Protein AF-A0A2N9QQE7-F1 (afdb_monomer)

Structure (mmCIF, N/CA/C/O backbone):
data_AF-A0A2N9QQE7-F1
#
_entry.id   AF-A0A2N9QQE7-F1
#
loop_
_atom_site.group_PDB
_atom_site.id
_atom_site.type_symbol
_atom_site.label_atom_id
_atom_site.label_alt_id
_atom_site.label_comp_id
_atom_site.label_asym_id
_atom_site.label_entity_id
_atom_site.label_seq_id
_atom_site.pdbx_PDB_ins_code
_atom_site.Cartn_x
_atom_site.Cartn_y
_atom_site.Cartn_z
_atom_site.occupancy
_atom_site.B_iso_or_equiv
_atom_site.auth_seq_id
_atom_site.auth_comp_id
_atom_site.auth_asym_id
_atom_site.auth_atom_id
_atom_site.pdbx_PDB_model_num
ATOM 1 N N . GLN A 1 1 ? -4.8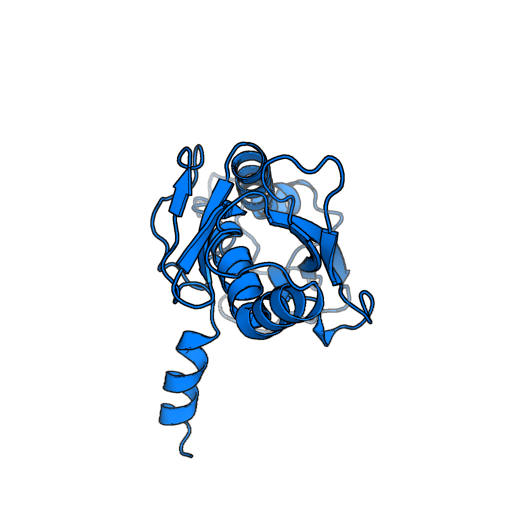96 -30.055 0.779 1.00 84.38 1 GLN A N 1
ATOM 2 C CA . GLN A 1 1 ? -5.760 -29.514 -0.296 1.00 84.38 1 GLN A CA 1
ATOM 3 C C . GLN A 1 1 ? -4.968 -29.453 -1.604 1.00 84.38 1 GLN A C 1
ATOM 5 O O . GLN A 1 1 ? -3.749 -29.347 -1.519 1.00 84.38 1 GLN A O 1
ATOM 10 N N . PRO A 1 2 ? -5.597 -29.560 -2.789 1.00 96.19 2 PRO A N 1
ATOM 11 C CA . PRO A 1 2 ? -4.906 -29.416 -4.076 1.00 96.19 2 PRO A CA 1
ATOM 12 C C . PRO A 1 2 ? -4.586 -27.942 -4.403 1.00 96.19 2 PRO A C 1
ATOM 14 O O . PRO A 1 2 ? -5.223 -27.030 -3.880 1.00 96.19 2 PRO A O 1
ATOM 17 N N . LEU A 1 3 ? -3.626 -27.701 -5.310 1.00 96.69 3 LEU A N 1
ATOM 18 C CA . LEU A 1 3 ? -3.116 -26.350 -5.619 1.00 96.69 3 LEU A CA 1
ATOM 19 C C . LEU A 1 3 ? -4.193 -25.354 -6.080 1.00 96.69 3 LEU A C 1
ATOM 21 O O . LEU A 1 3 ? -4.127 -24.180 -5.738 1.00 96.69 3 LEU A O 1
ATOM 25 N N . HIS A 1 4 ? -5.186 -25.795 -6.854 1.00 95.81 4 HIS A N 1
ATOM 26 C CA . HIS A 1 4 ? -6.246 -24.903 -7.340 1.00 95.81 4 HIS A CA 1
ATOM 27 C C . HIS A 1 4 ? -7.150 -24.392 -6.209 1.00 95.81 4 HIS A C 1
ATOM 29 O O . HIS A 1 4 ? -7.652 -23.272 -6.285 1.00 95.81 4 HIS A O 1
ATOM 35 N N . THR A 1 5 ? -7.340 -25.193 -5.156 1.00 97.12 5 THR A N 1
ATOM 36 C CA . THR A 1 5 ? -8.090 -24.779 -3.968 1.00 97.12 5 THR A CA 1
ATOM 37 C C . THR A 1 5 ? -7.322 -23.699 -3.219 1.00 97.12 5 THR A C 1
ATOM 39 O O . THR A 1 5 ? -7.907 -22.674 -2.896 1.00 97.12 5 THR A O 1
ATOM 42 N N . LEU A 1 6 ?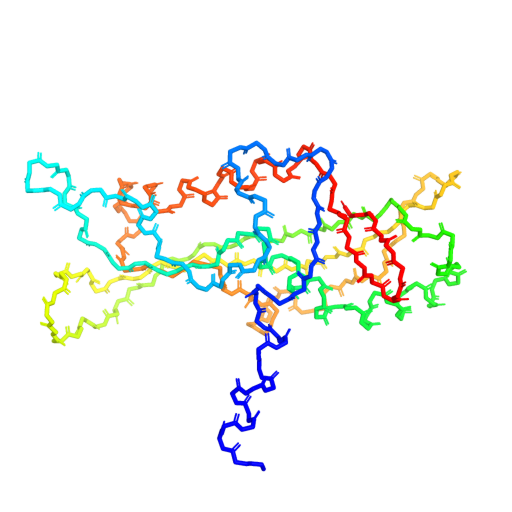 -6.005 -23.869 -3.045 1.00 97.31 6 LEU A N 1
ATOM 43 C CA . LEU A 1 6 ? -5.154 -22.858 -2.408 1.00 97.31 6 LEU A CA 1
ATOM 44 C C . LEU A 1 6 ? -5.157 -21.533 -3.192 1.00 97.31 6 LEU A C 1
ATOM 46 O O . LEU A 1 6 ? -5.383 -20.486 -2.602 1.00 97.31 6 LEU A O 1
ATOM 50 N N . ARG A 1 7 ? -5.046 -21.587 -4.528 1.00 96.31 7 ARG A N 1
ATOM 51 C CA . ARG A 1 7 ? -5.151 -20.400 -5.407 1.00 96.31 7 ARG A CA 1
ATOM 52 C C . ARG A 1 7 ? -6.511 -19.706 -5.372 1.00 96.31 7 ARG A C 1
ATOM 54 O O . ARG A 1 7 ? -6.634 -18.557 -5.778 1.00 96.31 7 ARG A O 1
ATOM 61 N N . SER A 1 8 ? -7.561 -20.428 -4.997 1.00 95.88 8 SER A N 1
ATOM 62 C CA . SER A 1 8 ? -8.892 -19.838 -4.844 1.00 95.88 8 SER A CA 1
ATOM 63 C C . SER A 1 8 ? -9.042 -19.211 -3.462 1.00 95.88 8 SER A C 1
ATOM 65 O O . SER A 1 8 ? -9.610 -18.132 -3.364 1.00 95.88 8 SER A O 1
ATOM 67 N N . ALA A 1 9 ? -8.489 -19.857 -2.431 1.00 96.31 9 ALA A N 1
ATOM 68 C CA . ALA A 1 9 ? -8.495 -19.368 -1.057 1.00 96.31 9 ALA A CA 1
ATOM 69 C C . ALA A 1 9 ? -7.652 -18.094 -0.879 1.00 96.31 9 ALA A C 1
ATOM 71 O O . ALA A 1 9 ? -8.088 -17.173 -0.203 1.00 96.31 9 ALA A O 1
ATOM 72 N N . GLU A 1 10 ? -6.484 -17.992 -1.523 1.00 96.19 10 GLU A N 1
ATOM 73 C CA . GLU A 1 10 ? -5.610 -16.814 -1.377 1.00 96.19 10 GLU A CA 1
ATOM 74 C C . GLU A 1 10 ? -6.226 -15.517 -1.922 1.00 96.19 10 GLU A C 1
ATOM 76 O O . GLU A 1 10 ? -5.816 -14.438 -1.515 1.00 96.19 10 GLU A O 1
ATOM 81 N N . LYS A 1 11 ? -7.220 -15.601 -2.819 1.00 96.19 11 LYS A N 1
ATOM 82 C CA . LYS A 1 11 ? -7.850 -14.418 -3.428 1.00 96.19 11 LYS A CA 1
ATOM 83 C C . LYS A 1 11 ? -8.497 -13.496 -2.407 1.00 96.19 11 LYS A C 1
ATOM 85 O O . LYS A 1 11 ? -8.507 -12.297 -2.639 1.00 96.19 11 LYS A O 1
ATOM 90 N N . GLU A 1 12 ? -9.026 -14.056 -1.323 1.00 96.06 12 GLU A N 1
ATOM 91 C CA . GLU A 1 12 ? -9.627 -13.279 -0.238 1.00 96.06 12 GLU A CA 1
ATOM 92 C C . GLU A 1 12 ? -8.590 -12.420 0.496 1.00 96.06 12 GLU A C 1
ATOM 94 O O . GLU A 1 12 ? -8.900 -11.315 0.917 1.00 96.06 12 GLU A O 1
ATOM 99 N N . LEU A 1 13 ? -7.344 -12.894 0.567 1.00 96.06 13 LEU A N 1
ATOM 100 C CA . LEU A 1 13 ? -6.245 -12.236 1.279 1.00 96.06 13 LEU A CA 1
ATOM 101 C C . LEU A 1 13 ? -5.507 -11.194 0.424 1.00 96.06 13 LEU A C 1
ATOM 103 O O . LEU A 1 13 ? -4.627 -10.490 0.918 1.00 96.06 13 LEU A O 1
ATOM 107 N N . LEU A 1 14 ? -5.786 -11.139 -0.880 1.00 97.94 14 LEU A N 1
ATOM 108 C CA . LEU A 1 14 ? -5.092 -10.245 -1.800 1.00 97.94 14 LEU A CA 1
ATOM 109 C C . LEU A 1 14 ? -5.838 -8.911 -1.957 1.00 97.94 14 LEU A C 1
ATOM 111 O O . LEU A 1 14 ? -7.073 -8.883 -1.976 1.00 97.94 14 LEU A O 1
ATOM 115 N N . PRO A 1 15 ? -5.106 -7.802 -2.186 1.00 98.50 15 PRO A N 1
ATOM 116 C CA . PRO A 1 15 ? -5.715 -6.536 -2.572 1.00 98.50 15 PRO A CA 1
ATOM 117 C C . PRO A 1 15 ? -6.618 -6.700 -3.802 1.00 98.50 15 PRO A C 1
ATOM 119 O O . PRO A 1 15 ? -6.253 -7.374 -4.769 1.00 98.50 15 PRO A O 1
ATOM 122 N N . GLY A 1 16 ? -7.787 -6.060 -3.760 1.00 98.00 16 GLY A N 1
ATOM 123 C CA . GLY A 1 16 ? -8.797 -6.125 -4.819 1.00 98.00 16 GLY A CA 1
ATOM 124 C C . GLY A 1 16 ? -9.992 -7.028 -4.502 1.00 98.00 16 GLY A C 1
ATOM 125 O O . GLY A 1 16 ? -10.827 -7.244 -5.375 1.00 98.00 16 GLY A O 1
ATOM 126 N N . PHE A 1 17 ? -10.080 -7.576 -3.284 1.00 98.25 17 PHE A N 1
ATOM 127 C CA . PHE A 1 17 ? -11.174 -8.469 -2.888 1.00 98.25 17 PHE A CA 1
ATOM 128 C C . PHE A 1 17 ? -12.305 -7.771 -2.121 1.00 98.25 17 PHE A C 1
ATOM 130 O O . PHE A 1 17 ? -13.478 -7.929 -2.458 1.00 98.25 17 PHE A O 1
ATOM 137 N N . HIS A 1 18 ? -11.970 -7.000 -1.084 1.00 98.12 18 HIS A N 1
ATOM 138 C CA . HIS A 1 18 ? -12.964 -6.358 -0.225 1.00 98.12 18 HIS A CA 1
ATOM 139 C C . HIS A 1 18 ? -13.448 -5.029 -0.810 1.00 98.12 18 HIS A C 1
ATOM 141 O O . HIS A 1 18 ? -12.649 -4.182 -1.205 1.00 98.12 18 HIS A O 1
ATOM 147 N N . GLN A 1 19 ? -14.765 -4.822 -0.808 1.00 98.31 19 GLN A N 1
ATOM 148 C CA . GLN A 1 19 ? -15.379 -3.564 -1.220 1.00 98.31 19 GLN A CA 1
ATOM 149 C C . GLN A 1 19 ? -15.178 -2.472 -0.156 1.00 98.31 19 GLN A C 1
ATOM 151 O O . GLN A 1 19 ? -15.317 -2.723 1.043 1.00 98.31 19 GLN A O 1
ATOM 156 N N . PHE A 1 20 ? -14.897 -1.251 -0.607 1.00 98.56 20 PHE A N 1
ATOM 157 C CA . PHE A 1 20 ? -14.717 -0.063 0.227 1.00 98.56 20 PHE A CA 1
ATOM 158 C C . PHE A 1 20 ? -15.066 1.206 -0.558 1.00 98.56 20 PHE A C 1
ATOM 160 O O . PHE A 1 20 ? -15.228 1.163 -1.780 1.00 98.56 20 PHE A O 1
ATOM 167 N N . GLU A 1 21 ? -15.139 2.341 0.132 1.00 98.25 21 GLU A N 1
ATOM 168 C CA . GLU A 1 21 ? -15.256 3.654 -0.504 1.00 98.25 21 GLU A CA 1
ATOM 169 C C . GLU A 1 21 ? -14.547 4.749 0.301 1.00 98.25 21 GLU A C 1
ATOM 171 O O . GLU A 1 21 ? -14.289 4.600 1.492 1.00 98.25 21 GLU A O 1
ATOM 176 N N . TRP A 1 22 ? -14.251 5.869 -0.355 1.00 98.69 22 TRP A N 1
ATOM 177 C CA . TRP A 1 22 ? -13.660 7.056 0.265 1.00 98.69 22 TRP A CA 1
ATOM 178 C C . TRP A 1 22 ? -14.655 8.210 0.250 1.00 98.69 22 TRP A C 1
ATOM 180 O O . TRP A 1 22 ? -15.326 8.439 -0.761 1.00 98.69 22 TRP A O 1
ATOM 190 N N . GLN A 1 23 ? -14.728 8.967 1.344 1.00 98.00 23 GLN A N 1
ATOM 191 C CA . GLN A 1 23 ? -15.634 10.106 1.469 1.00 98.00 23 GLN A CA 1
ATOM 192 C C . GLN A 1 23 ? -14.904 11.369 1.970 1.00 98.00 23 GLN A C 1
ATOM 194 O O . GLN A 1 23 ? -14.521 11.427 3.132 1.00 98.00 23 GLN A O 1
ATOM 199 N N . PRO A 1 24 ? -14.767 12.438 1.163 1.00 98.19 24 PRO A N 1
ATOM 200 C CA . PRO A 1 24 ? -15.137 12.530 -0.251 1.00 98.19 24 PRO A CA 1
ATOM 201 C C . PRO A 1 24 ? -14.295 11.600 -1.138 1.00 98.19 24 PRO A C 1
ATOM 203 O O . PRO A 1 24 ? -13.241 11.118 -0.730 1.00 98.19 24 PRO A O 1
ATOM 206 N N . ALA A 1 25 ? -14.741 11.370 -2.374 1.00 98.06 25 ALA A N 1
ATOM 207 C CA . ALA A 1 25 ? -13.984 10.568 -3.331 1.00 98.06 25 ALA A CA 1
ATOM 208 C C . ALA A 1 25 ? -12.560 11.124 -3.531 1.00 98.06 25 ALA A C 1
ATOM 210 O O . ALA A 1 25 ? -12.353 12.341 -3.589 1.00 98.06 25 ALA A O 1
ATOM 211 N N . LEU A 1 26 ? -11.586 10.222 -3.659 1.00 98.31 26 LEU A N 1
ATOM 212 C CA . LEU A 1 26 ? -10.184 10.585 -3.839 1.00 98.31 26 LEU A CA 1
ATOM 213 C C . LEU A 1 26 ? -9.971 11.335 -5.160 1.00 98.31 26 LEU A C 1
ATOM 215 O O . LEU A 1 26 ? -10.417 10.912 -6.228 1.00 98.31 26 LEU A O 1
ATOM 219 N N . LYS A 1 27 ? -9.243 12.452 -5.104 1.00 97.38 27 LYS A N 1
ATOM 220 C CA . LYS A 1 27 ? -8.891 13.227 -6.300 1.00 97.38 27 LYS A CA 1
ATOM 221 C C . LYS A 1 27 ? -7.867 12.456 -7.132 1.00 97.38 27 LYS A C 1
ATOM 223 O O . LYS A 1 27 ? -6.835 12.056 -6.605 1.00 97.38 27 LYS A O 1
ATOM 228 N N . ASN A 1 28 ? -8.117 12.324 -8.435 1.00 96.25 28 ASN A N 1
ATOM 229 C CA . ASN A 1 28 ? -7.214 11.685 -9.405 1.00 96.25 28 ASN A CA 1
ATOM 230 C C . ASN A 1 28 ? -6.872 10.211 -9.105 1.00 96.25 28 ASN A C 1
ATOM 232 O O . ASN A 1 28 ? -5.875 9.700 -9.612 1.00 96.25 28 ASN A O 1
ATOM 236 N N . VAL A 1 29 ? -7.699 9.519 -8.318 1.00 97.56 29 VAL A N 1
ATOM 237 C CA . VAL A 1 29 ? -7.595 8.074 -8.070 1.00 97.56 29 VAL A CA 1
ATOM 238 C C . VAL A 1 29 ? -8.893 7.419 -8.540 1.00 97.56 29 VAL A C 1
ATOM 240 O O . VAL A 1 29 ? -9.978 7.965 -8.345 1.00 97.56 29 VAL A O 1
ATOM 243 N N . SER A 1 30 ? -8.791 6.270 -9.210 1.00 97.00 30 SER A N 1
ATOM 244 C CA . SER A 1 30 ? -9.963 5.530 -9.697 1.00 97.00 30 SER A CA 1
ATOM 245 C C . SER A 1 30 ? -10.822 5.010 -8.539 1.00 97.00 30 SER A C 1
ATOM 247 O O . SER A 1 30 ? -10.290 4.561 -7.528 1.00 97.00 30 SER A O 1
ATOM 249 N N . SER A 1 31 ? -12.146 5.003 -8.713 1.00 96.62 31 SER A N 1
ATOM 250 C CA . SER A 1 31 ? -13.103 4.463 -7.737 1.00 96.62 31 SER A CA 1
ATOM 251 C C . SER A 1 31 ? -13.245 2.934 -7.771 1.00 96.62 31 SER A C 1
ATOM 253 O O . SER A 1 31 ? -13.936 2.375 -6.924 1.00 96.62 31 SER A O 1
ATOM 255 N N . SER A 1 32 ? -12.614 2.241 -8.728 1.00 97.88 32 SER A N 1
ATOM 256 C CA . SER A 1 32 ? -12.641 0.769 -8.801 1.00 97.88 32 SER A CA 1
ATOM 257 C C . SER A 1 32 ? -11.920 0.173 -7.598 1.00 97.88 32 SER A C 1
ATOM 259 O O . SER A 1 32 ? -10.752 0.491 -7.399 1.00 97.88 32 SER A O 1
ATOM 261 N N . TRP A 1 33 ? -12.557 -0.688 -6.812 1.00 97.88 33 TRP A N 1
ATOM 262 C CA . TRP A 1 33 ? -11.941 -1.336 -5.643 1.00 97.88 33 TRP A CA 1
ATOM 263 C C . TRP A 1 33 ? -11.326 -2.707 -5.968 1.00 97.88 33 TRP A C 1
ATOM 265 O O . TRP A 1 33 ? -10.551 -3.229 -5.178 1.00 97.88 33 TRP A O 1
ATOM 275 N N . ASP A 1 34 ? -11.632 -3.265 -7.138 1.00 97.88 34 ASP A N 1
ATOM 276 C CA . ASP A 1 34 ? -11.329 -4.629 -7.590 1.00 97.88 34 ASP A CA 1
ATOM 277 C C . ASP A 1 34 ? -10.020 -4.751 -8.395 1.00 97.88 34 ASP A C 1
ATOM 279 O O . ASP A 1 34 ? -9.811 -5.700 -9.155 1.00 97.88 34 ASP A O 1
ATOM 283 N N . VAL A 1 35 ? -9.111 -3.782 -8.247 1.00 97.69 35 VAL A N 1
ATOM 284 C CA . VAL A 1 35 ? -7.812 -3.800 -8.932 1.00 97.69 35 VAL A CA 1
ATOM 285 C C . VAL A 1 35 ? -6.771 -4.566 -8.115 1.00 97.69 35 VAL A C 1
ATOM 287 O O . VAL A 1 35 ? -6.512 -4.250 -6.958 1.00 97.69 35 VAL A O 1
ATOM 290 N N . GLY A 1 36 ? -6.151 -5.569 -8.738 1.00 97.31 36 GLY A N 1
ATOM 291 C CA . GLY A 1 36 ? -5.059 -6.347 -8.147 1.00 97.31 36 GLY A CA 1
ATOM 292 C C . GLY A 1 36 ? -3.677 -5.758 -8.449 1.00 97.31 36 GLY A C 1
ATOM 293 O O . GLY A 1 36 ? -3.443 -4.553 -8.353 1.00 97.31 36 GLY A O 1
ATOM 294 N N . ILE A 1 37 ? -2.739 -6.622 -8.843 1.00 98.44 37 ILE A N 1
ATOM 295 C CA . ILE A 1 37 ?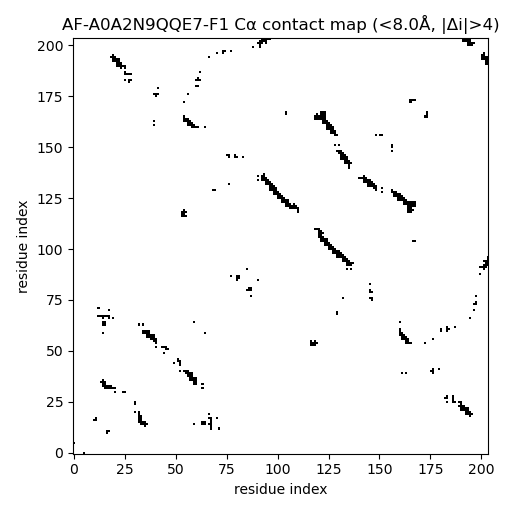 -1.383 -6.213 -9.234 1.00 98.44 37 ILE A CA 1
ATOM 296 C C . ILE A 1 37 ? -1.443 -5.401 -10.534 1.00 98.44 37 ILE A C 1
ATOM 298 O O . ILE A 1 37 ? -1.926 -5.886 -11.557 1.00 98.44 37 ILE A O 1
ATOM 302 N N . ILE A 1 38 ? -0.877 -4.195 -10.513 1.00 98.06 38 ILE A N 1
ATOM 303 C CA . ILE A 1 38 ? -0.792 -3.297 -11.669 1.00 98.06 38 ILE A CA 1
ATOM 304 C C . ILE A 1 38 ? 0.654 -3.100 -12.129 1.00 98.06 38 ILE A C 1
ATOM 306 O O . ILE A 1 38 ? 1.618 -3.278 -11.375 1.00 98.06 38 ILE A O 1
ATOM 310 N N . ASN A 1 39 ? 0.811 -2.730 -13.400 1.00 96.25 39 ASN A N 1
ATOM 311 C CA . ASN A 1 39 ? 2.104 -2.337 -13.948 1.00 96.25 39 ASN A CA 1
ATOM 312 C C . ASN A 1 39 ? 2.514 -0.969 -13.377 1.00 96.25 39 ASN A C 1
ATOM 314 O O . ASN A 1 39 ? 1.785 0.009 -13.538 1.00 96.25 39 ASN A O 1
ATOM 318 N N . GLY A 1 40 ? 3.681 -0.899 -12.728 1.00 95.62 40 GLY A N 1
ATOM 319 C CA . GLY A 1 40 ? 4.177 0.320 -12.083 1.00 95.62 40 GLY A CA 1
ATOM 320 C C . GLY A 1 40 ? 4.477 1.461 -13.059 1.00 95.62 40 GLY A C 1
ATOM 321 O O . GLY A 1 40 ? 4.420 2.616 -12.652 1.00 95.62 40 GLY A O 1
ATOM 322 N N . LEU A 1 41 ? 4.670 1.158 -14.351 1.00 94.75 41 LEU A N 1
ATOM 323 C CA . LEU A 1 41 ? 4.853 2.159 -15.413 1.00 94.75 41 LEU A CA 1
ATOM 324 C C . LEU A 1 41 ? 3.653 3.106 -15.580 1.00 94.75 41 LEU A C 1
ATOM 326 O O . LEU A 1 41 ? 3.793 4.160 -16.184 1.00 94.75 41 LEU A O 1
ATOM 330 N N . SER A 1 42 ? 2.468 2.738 -15.079 1.00 91.44 42 SER A N 1
ATOM 331 C CA . SER A 1 42 ? 1.303 3.633 -14.967 1.00 91.44 42 SER A CA 1
ATOM 332 C C . SER A 1 42 ? 0.927 4.394 -16.255 1.00 91.44 42 SER A C 1
ATOM 334 O O . SER A 1 42 ? 0.444 5.520 -16.194 1.00 91.44 42 SER A O 1
ATOM 336 N N . GLY A 1 43 ? 1.113 3.766 -17.423 1.00 88.62 43 GLY A N 1
ATOM 337 C CA . GLY A 1 43 ? 0.759 4.343 -18.725 1.00 88.62 43 GLY A CA 1
ATOM 338 C C . GLY A 1 43 ? 1.897 5.055 -19.461 1.00 88.62 43 GLY A C 1
ATOM 339 O O . GLY A 1 43 ? 1.618 5.717 -20.457 1.00 88.62 43 GLY A O 1
ATOM 340 N N . TRP A 1 44 ? 3.150 4.910 -19.012 1.00 87.00 44 TRP A N 1
ATOM 341 C CA . TRP A 1 44 ? 4.324 5.398 -19.744 1.00 87.00 44 TRP A CA 1
ATOM 342 C C . TRP A 1 44 ? 4.305 4.898 -21.195 1.00 87.00 44 TRP A C 1
ATOM 344 O O . TRP A 1 44 ? 4.225 3.691 -21.448 1.00 87.00 44 TRP A O 1
ATOM 354 N N . THR A 1 45 ? 4.332 5.828 -22.149 1.00 83.50 45 THR A N 1
ATOM 355 C CA . THR A 1 45 ? 4.370 5.516 -23.576 1.00 83.50 45 THR A CA 1
ATOM 356 C C . THR A 1 45 ? 5.694 4.852 -23.923 1.00 83.50 45 THR A C 1
ATOM 358 O O . THR A 1 45 ? 6.764 5.383 -23.655 1.00 83.50 45 THR A O 1
ATOM 361 N N . SER A 1 46 ? 5.634 3.681 -24.555 1.00 79.62 46 SER A N 1
ATOM 362 C CA . SER A 1 46 ? 6.816 2.990 -25.078 1.00 79.62 46 SER A CA 1
ATOM 363 C C . SER A 1 46 ? 7.139 3.474 -26.498 1.00 79.62 46 SER A C 1
ATOM 365 O O . SER A 1 46 ? 7.164 2.675 -27.438 1.00 79.62 46 SER A O 1
ATOM 367 N N . SER A 1 47 ? 7.277 4.791 -26.675 1.00 87.75 47 SER A N 1
ATOM 368 C CA . SER A 1 47 ? 7.705 5.393 -27.942 1.00 87.75 47 SER A CA 1
ATOM 369 C C . SER A 1 47 ? 9.227 5.493 -27.977 1.00 87.75 47 SER A C 1
ATOM 371 O O . SER A 1 47 ? 9.844 5.791 -26.962 1.00 87.75 47 SER A O 1
ATOM 373 N N . VAL A 1 48 ? 9.832 5.279 -29.147 1.00 85.44 48 VAL A N 1
ATOM 374 C CA . VAL A 1 48 ? 11.290 5.422 -29.331 1.00 85.44 48 VAL A CA 1
ATOM 375 C C . VAL A 1 48 ? 11.727 6.891 -29.261 1.00 85.44 48 VAL A C 1
ATOM 377 O O . VAL A 1 48 ? 12.879 7.171 -28.947 1.00 85.44 48 VAL A O 1
ATOM 380 N N . ASP A 1 49 ? 10.810 7.819 -29.536 1.00 89.75 49 ASP A N 1
ATOM 381 C CA . ASP A 1 49 ? 11.080 9.260 -29.500 1.00 89.75 49 ASP A CA 1
ATOM 382 C C . ASP A 1 49 ? 10.983 9.861 -28.081 1.00 89.75 49 ASP A C 1
ATOM 384 O O . ASP A 1 49 ? 11.432 10.986 -27.862 1.00 89.75 49 ASP A O 1
ATOM 388 N N . ASP A 1 50 ? 10.399 9.124 -27.126 1.00 89.12 50 ASP A N 1
ATOM 389 C CA . ASP A 1 50 ? 10.226 9.541 -25.730 1.00 89.12 50 ASP A CA 1
ATOM 390 C C . ASP A 1 50 ? 11.357 8.993 -24.835 1.00 89.12 50 ASP A C 1
ATOM 392 O O . ASP A 1 50 ? 12.190 8.190 -25.258 1.00 89.12 50 ASP A O 1
ATOM 396 N N . VAL A 1 51 ? 11.378 9.403 -23.559 1.00 85.94 51 VAL A N 1
ATOM 397 C CA . VAL A 1 51 ? 12.286 8.818 -22.557 1.00 85.94 51 VAL A CA 1
ATOM 398 C C . VAL A 1 51 ? 12.017 7.307 -22.437 1.00 85.94 51 VAL A C 1
ATOM 400 O O . VAL A 1 51 ? 10.860 6.932 -22.209 1.00 85.94 51 VAL A O 1
ATOM 403 N N . PRO A 1 52 ? 13.048 6.445 -22.551 1.00 85.50 52 PRO A N 1
ATOM 404 C CA . PRO A 1 52 ? 12.877 4.999 -22.489 1.00 85.50 52 PRO A CA 1
ATOM 405 C C . PRO A 1 52 ? 12.257 4.525 -21.172 1.00 85.50 52 PRO A C 1
ATOM 407 O O . PRO A 1 52 ? 12.685 4.912 -20.087 1.00 85.50 52 PRO A O 1
ATOM 410 N N . ALA A 1 53 ? 11.282 3.622 -21.264 1.00 83.56 53 ALA A N 1
ATOM 411 C CA . ALA A 1 53 ? 10.695 2.942 -20.111 1.00 8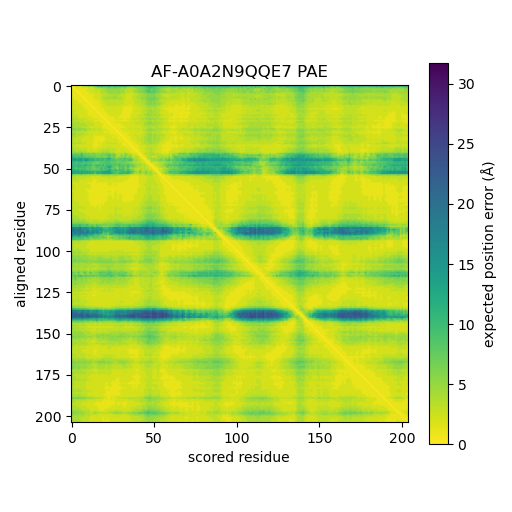3.56 53 ALA A CA 1
ATOM 412 C C . ALA A 1 53 ? 11.507 1.683 -19.738 1.00 83.56 53 ALA A C 1
ATOM 414 O O . ALA A 1 53 ? 10.958 0.581 -19.653 1.00 83.56 53 ALA A O 1
ATOM 415 N N . ASP A 1 54 ? 12.816 1.844 -19.528 1.00 85.06 54 ASP A N 1
ATOM 416 C CA . ASP A 1 54 ? 13.778 0.756 -19.274 1.00 85.06 54 ASP A CA 1
ATOM 417 C C . ASP A 1 54 ? 13.760 0.295 -17.804 1.00 85.06 54 ASP A C 1
ATOM 419 O O . ASP A 1 54 ? 14.773 0.169 -17.120 1.00 85.06 54 ASP A O 1
ATOM 423 N N . THR A 1 55 ? 12.558 0.046 -17.286 1.00 93.75 55 THR A N 1
ATOM 424 C CA . THR A 1 55 ? 12.343 -0.507 -15.950 1.00 93.75 55 THR A CA 1
ATOM 425 C C . THR A 1 55 ? 11.169 -1.472 -15.957 1.00 93.75 55 THR A C 1
ATOM 427 O O . THR A 1 55 ? 10.219 -1.363 -16.737 1.00 93.75 55 THR A O 1
ATOM 430 N N . ILE A 1 56 ? 11.206 -2.436 -15.044 1.00 96.81 56 ILE A N 1
ATOM 431 C CA . ILE A 1 56 ? 10.075 -3.314 -14.777 1.00 96.81 56 ILE A CA 1
ATOM 432 C C . ILE A 1 56 ? 9.640 -3.058 -13.345 1.00 96.81 56 ILE A C 1
ATOM 434 O O . ILE A 1 56 ? 10.386 -3.313 -12.401 1.00 96.81 56 ILE A O 1
ATOM 438 N N . ALA A 1 57 ? 8.401 -2.595 -13.198 1.00 97.81 57 ALA A N 1
ATOM 439 C CA . ALA A 1 57 ? 7.795 -2.334 -11.906 1.00 97.81 57 ALA A CA 1
ATOM 440 C C . ALA A 1 57 ? 6.424 -3.007 -11.778 1.00 97.81 57 ALA A C 1
ATOM 442 O O . ALA A 1 57 ? 5.635 -3.082 -12.731 1.00 97.81 57 ALA A O 1
ATOM 443 N N . ARG A 1 58 ? 6.112 -3.493 -10.578 1.00 98.50 58 ARG A N 1
ATOM 444 C CA . ARG A 1 58 ? 4.788 -3.995 -10.196 1.00 98.50 58 ARG A CA 1
ATOM 445 C C . ARG A 1 58 ? 4.408 -3.403 -8.855 1.00 98.50 58 ARG A C 1
ATOM 447 O O . ARG A 1 58 ? 5.246 -3.282 -7.965 1.00 98.50 58 ARG A O 1
ATOM 454 N N . ARG A 1 59 ? 3.145 -3.023 -8.717 1.00 98.56 59 ARG A N 1
ATOM 455 C CA . ARG A 1 59 ? 2.633 -2.475 -7.464 1.00 98.56 59 ARG A CA 1
ATOM 456 C C . ARG A 1 59 ? 1.187 -2.859 -7.236 1.00 98.56 59 ARG A C 1
ATOM 458 O O . ARG A 1 59 ? 0.496 -3.255 -8.173 1.00 98.56 59 ARG A O 1
ATOM 465 N N . PHE A 1 60 ? 0.735 -2.676 -6.010 1.00 98.75 60 PHE A N 1
ATOM 466 C CA . PHE A 1 60 ? -0.680 -2.506 -5.722 1.00 98.75 60 PHE A CA 1
ATOM 467 C C . PHE A 1 60 ? -1.038 -1.017 -5.747 1.00 98.75 60 PHE A C 1
ATOM 469 O O . PHE A 1 60 ? -0.176 -0.147 -5.564 1.00 98.75 60 PHE A O 1
ATOM 476 N N . ARG A 1 61 ? -2.315 -0.711 -5.992 1.00 98.56 61 ARG A N 1
ATOM 477 C CA . ARG A 1 61 ? -2.840 0.631 -5.722 1.00 98.56 61 ARG A CA 1
ATOM 478 C C . ARG A 1 61 ? -2.911 0.827 -4.209 1.00 98.56 61 ARG A C 1
ATOM 480 O O . ARG A 1 61 ? -3.299 -0.101 -3.499 1.00 98.56 61 ARG A O 1
ATOM 487 N N . TYR A 1 62 ? -2.466 1.977 -3.718 1.00 98.75 62 TYR A N 1
ATOM 488 C CA . TYR A 1 62 ? -2.142 2.141 -2.306 1.00 98.75 62 TYR A CA 1
ATOM 489 C C . TYR A 1 62 ? -3.378 2.004 -1.412 1.00 98.75 62 TYR A C 1
ATOM 491 O O . TYR A 1 62 ? -3.385 1.203 -0.482 1.00 98.75 62 TYR A O 1
ATOM 499 N N . ASP A 1 63 ? -4.462 2.688 -1.746 1.00 98.69 63 ASP A N 1
ATOM 500 C CA . ASP A 1 63 ? -5.740 2.574 -1.045 1.00 98.69 63 ASP A CA 1
ATOM 501 C C . ASP A 1 63 ? -6.253 1.125 -0.966 1.00 98.69 63 ASP A C 1
ATOM 503 O O . ASP A 1 63 ? -6.652 0.670 0.103 1.00 98.69 63 ASP A O 1
ATOM 507 N N . VAL A 1 64 ? -6.173 0.366 -2.062 1.00 98.75 64 VAL A N 1
ATOM 508 C CA . VAL A 1 64 ? -6.619 -1.038 -2.103 1.00 98.75 64 VAL A CA 1
ATOM 509 C C . VAL A 1 64 ? -5.735 -1.928 -1.224 1.00 98.75 64 VAL A C 1
ATOM 511 O O . VAL A 1 64 ? -6.237 -2.793 -0.505 1.00 98.75 64 VAL A O 1
ATOM 514 N N . ALA A 1 65 ? -4.416 -1.713 -1.244 1.00 98.75 65 ALA A N 1
ATOM 515 C CA . ALA A 1 65 ? -3.486 -2.440 -0.384 1.00 98.75 65 ALA A CA 1
ATOM 516 C C . ALA A 1 65 ? -3.689 -2.104 1.100 1.00 98.75 65 ALA A C 1
ATOM 518 O O . ALA A 1 65 ? -3.626 -2.999 1.943 1.00 98.75 65 ALA A O 1
ATOM 519 N N . LEU A 1 66 ? -3.961 -0.835 1.418 1.00 98.69 66 LEU A N 1
ATOM 520 C CA . LEU A 1 66 ? -4.254 -0.384 2.776 1.00 98.69 66 LEU A CA 1
ATOM 521 C C . LEU A 1 66 ? -5.546 -1.019 3.298 1.00 98.69 66 LEU A C 1
ATOM 523 O O . LEU A 1 66 ? -5.566 -1.519 4.418 1.00 98.69 66 LEU A O 1
ATOM 527 N N . VAL A 1 67 ? -6.595 -1.067 2.475 1.00 98.69 67 VAL A N 1
ATOM 528 C CA . VAL A 1 67 ? -7.858 -1.738 2.815 1.00 98.69 67 VAL A CA 1
ATOM 529 C C . VAL A 1 67 ? -7.642 -3.222 3.084 1.00 98.69 67 VAL A C 1
ATOM 531 O O . VAL A 1 67 ? -8.117 -3.720 4.099 1.00 98.69 67 VAL A O 1
ATOM 534 N N . SER A 1 68 ? -6.890 -3.915 2.225 1.00 98.56 68 SER A N 1
ATOM 535 C CA . SER A 1 68 ? -6.534 -5.323 2.444 1.00 98.56 68 SER A CA 1
ATOM 536 C C . SER A 1 68 ? -5.794 -5.507 3.773 1.00 98.56 68 SER A C 1
ATOM 538 O O . SER A 1 68 ? -6.131 -6.387 4.553 1.00 98.56 68 SER A O 1
ATOM 540 N N . ALA A 1 69 ? -4.832 -4.630 4.077 1.00 98.56 69 ALA A N 1
ATOM 541 C CA . ALA A 1 69 ? -4.075 -4.689 5.323 1.00 98.56 69 ALA A CA 1
ATOM 542 C C . ALA A 1 69 ? -4.937 -4.430 6.569 1.00 98.56 69 ALA A C 1
ATOM 544 O O . ALA A 1 69 ? -4.728 -5.074 7.590 1.00 98.56 69 ALA A O 1
ATOM 545 N N . LEU A 1 70 ? -5.894 -3.500 6.498 1.00 98.44 70 LEU A N 1
ATOM 546 C CA . LEU A 1 70 ? -6.843 -3.242 7.585 1.00 98.44 70 LEU A CA 1
ATOM 547 C C . LEU A 1 70 ? -7.834 -4.392 7.761 1.00 98.44 70 LEU A C 1
ATOM 549 O O . LEU A 1 70 ? -8.220 -4.695 8.886 1.00 98.44 70 LEU A O 1
ATOM 553 N N . LYS A 1 71 ? -8.225 -5.041 6.662 1.00 98.19 71 LYS A N 1
ATOM 554 C CA . LYS A 1 71 ? -9.089 -6.219 6.691 1.00 98.19 71 LYS A CA 1
ATOM 555 C C . LYS A 1 71 ? -8.431 -7.428 7.325 1.00 98.19 71 LYS A C 1
ATOM 557 O O . LYS A 1 71 ? -9.074 -8.098 8.123 1.00 98.19 71 LYS A O 1
ATOM 562 N N . ASP A 1 72 ? -7.147 -7.631 7.072 1.00 97.88 72 ASP A N 1
ATOM 563 C CA . ASP A 1 72 ? -6.378 -8.658 7.771 1.00 97.88 72 ASP A CA 1
ATOM 564 C C . ASP A 1 72 ? -6.323 -8.422 9.293 1.00 97.88 72 ASP A C 1
ATOM 566 O O . ASP A 1 72 ? -6.185 -9.375 10.050 1.00 97.88 72 ASP A O 1
ATOM 570 N N . LEU A 1 73 ? -6.442 -7.165 9.744 1.00 98.19 73 LEU A N 1
ATOM 571 C CA . LEU A 1 73 ? -6.458 -6.778 11.162 1.00 98.19 73 LEU A CA 1
ATOM 572 C C . LEU A 1 73 ? -7.874 -6.743 11.764 1.00 98.19 73 LEU A C 1
ATOM 574 O O . LEU A 1 73 ? -8.047 -6.266 12.883 1.00 98.19 73 LEU A O 1
ATOM 578 N N . GLU A 1 74 ? -8.905 -7.212 11.052 1.00 97.44 74 GLU A N 1
ATOM 579 C CA . GLU A 1 74 ? -10.299 -7.146 11.516 1.00 97.44 74 GLU A CA 1
ATOM 580 C C . GLU A 1 74 ? -10.501 -7.848 12.866 1.00 97.44 74 GLU A C 1
ATOM 582 O O . GLU A 1 74 ? -11.156 -7.289 13.746 1.00 97.44 74 GLU A O 1
ATOM 587 N N . GLU A 1 75 ? -9.904 -9.025 13.068 1.00 97.19 75 GLU A N 1
ATOM 588 C CA . GLU A 1 75 ? -9.995 -9.749 14.341 1.00 97.19 75 GLU A CA 1
ATOM 589 C C . GLU A 1 75 ? -9.332 -8.968 15.487 1.00 97.19 75 GLU A C 1
ATOM 591 O O . GLU A 1 75 ? -9.955 -8.773 16.532 1.00 97.19 75 GLU A O 1
ATOM 596 N N . ASP A 1 76 ? -8.128 -8.434 15.262 1.00 97.75 76 ASP A N 1
ATOM 597 C CA . ASP A 1 76 ? -7.385 -7.649 16.254 1.00 97.75 76 ASP A CA 1
ATOM 598 C C . ASP A 1 76 ? -8.099 -6.334 16.609 1.00 97.75 76 ASP A C 1
ATOM 600 O O . ASP A 1 76 ? -8.133 -5.927 17.772 1.00 97.75 76 ASP A O 1
ATOM 604 N N . ILE A 1 77 ? -8.700 -5.661 15.620 1.00 96.38 77 ILE A N 1
ATOM 605 C CA . ILE A 1 77 ? -9.494 -4.439 15.821 1.00 96.38 77 ILE A CA 1
ATOM 606 C C . ILE A 1 77 ? -10.703 -4.742 16.710 1.00 96.38 77 ILE A C 1
ATOM 608 O O . ILE A 1 77 ? -10.945 -4.025 17.685 1.00 96.38 77 ILE A O 1
ATOM 612 N N . MET A 1 78 ? -11.454 -5.800 16.391 1.00 95.62 78 MET A N 1
ATOM 613 C CA . MET A 1 78 ? -12.644 -6.194 17.149 1.00 95.62 78 MET A CA 1
ATOM 614 C C . MET A 1 78 ? -12.284 -6.670 18.560 1.00 95.62 78 MET A C 1
ATOM 616 O O . MET A 1 78 ? -12.967 -6.337 19.530 1.00 95.62 78 MET A O 1
ATOM 620 N N . GLU A 1 79 ? -11.178 -7.400 18.713 1.00 96.06 79 GLU A N 1
ATOM 621 C CA . GLU A 1 79 ? -10.669 -7.758 20.031 1.00 96.06 79 GLU A CA 1
ATOM 622 C C . GLU A 1 79 ? -10.255 -6.516 20.835 1.00 96.06 79 GLU A C 1
ATOM 624 O O . GLU A 1 79 ? -10.611 -6.408 22.012 1.00 96.06 79 GLU A O 1
ATOM 629 N N . GLY A 1 80 ? -9.559 -5.564 20.210 1.00 95.56 80 GLY A N 1
ATOM 630 C CA . GLY A 1 80 ? -9.137 -4.314 20.833 1.00 95.56 80 GLY A CA 1
ATOM 631 C C . GLY A 1 80 ? -10.311 -3.473 21.342 1.00 95.56 80 GLY A C 1
ATOM 632 O O . GLY A 1 80 ? -10.270 -2.992 22.477 1.00 95.56 80 GLY A O 1
ATOM 633 N N . LEU A 1 81 ? -11.387 -3.352 20.556 1.00 93.38 81 LEU A N 1
ATOM 634 C CA . LEU A 1 81 ? -12.628 -2.682 20.974 1.00 93.38 81 LEU A CA 1
ATOM 635 C C . LEU A 1 81 ? -13.237 -3.355 22.212 1.00 93.38 81 LEU A C 1
ATOM 637 O O . LEU A 1 81 ? -13.459 -2.699 23.237 1.00 93.38 81 LEU A O 1
ATOM 641 N N . ARG A 1 82 ? -13.390 -4.685 22.169 1.00 92.88 82 ARG A N 1
ATOM 642 C CA . ARG A 1 82 ? -13.923 -5.483 23.282 1.00 92.88 82 ARG A CA 1
ATOM 643 C C . ARG A 1 82 ? -13.083 -5.346 24.553 1.00 92.88 82 ARG A C 1
ATOM 645 O O . ARG A 1 82 ? -13.637 -5.194 25.640 1.00 92.88 82 ARG A O 1
ATOM 652 N N . GLN A 1 83 ? -11.755 -5.394 24.444 1.00 93.19 83 GLN A N 1
ATOM 653 C CA . GLN A 1 83 ? -10.847 -5.269 25.592 1.00 93.19 83 GLN A CA 1
ATOM 654 C C . GLN A 1 83 ? -10.907 -3.881 26.246 1.00 93.19 83 GLN A C 1
ATOM 656 O O . GLN A 1 83 ? -10.663 -3.754 27.447 1.00 93.19 83 GLN A O 1
ATOM 661 N N . ARG A 1 84 ? -11.233 -2.839 25.475 1.00 89.50 84 ARG A N 1
ATOM 662 C CA . ARG A 1 84 ? -11.421 -1.471 25.979 1.00 89.50 84 ARG A CA 1
ATOM 663 C C . ARG A 1 84 ? -12.834 -1.206 26.502 1.00 89.50 84 ARG A C 1
ATOM 665 O O . ARG A 1 84 ? -13.072 -0.123 27.023 1.00 89.50 84 ARG A O 1
ATOM 672 N N . GLY A 1 85 ? -13.743 -2.181 26.413 1.00 86.88 85 GLY A N 1
ATOM 673 C CA . GLY A 1 85 ? -15.138 -2.024 26.829 1.00 86.88 85 GLY A CA 1
ATOM 674 C C . GLY A 1 85 ? -15.918 -1.035 25.961 1.00 86.88 85 GLY A C 1
ATOM 675 O O . GLY A 1 85 ? -16.923 -0.495 26.417 1.00 86.88 85 GLY A O 1
ATOM 676 N N . LEU A 1 86 ? -15.441 -0.780 24.740 1.00 85.62 86 LEU A N 1
ATOM 677 C CA . LEU A 1 86 ? -16.114 0.077 23.773 1.00 85.62 86 LEU A CA 1
ATOM 678 C C . LEU A 1 86 ? -17.223 -0.732 23.098 1.00 85.62 86 LEU A C 1
ATOM 680 O O . LEU A 1 86 ? -17.004 -1.874 22.698 1.00 85.62 86 LEU A O 1
ATOM 684 N N . ASP A 1 87 ? -18.424 -0.164 23.005 1.00 78.56 87 ASP A N 1
ATOM 685 C CA . ASP A 1 87 ? -19.541 -0.832 22.340 1.00 78.56 87 ASP A CA 1
ATOM 686 C C . ASP A 1 87 ? -19.326 -0.806 20.823 1.00 78.56 87 ASP A C 1
ATOM 688 O O . ASP A 1 87 ? -19.375 0.250 20.182 1.00 78.56 87 ASP A O 1
ATOM 692 N N . ASP A 1 88 ? -19.125 -1.994 20.250 1.00 74.69 88 ASP A N 1
ATOM 693 C CA . ASP A 1 88 ? -18.905 -2.210 18.822 1.00 74.69 88 ASP A CA 1
ATOM 694 C C . ASP A 1 88 ? -19.950 -1.508 17.945 1.00 74.69 88 ASP A C 1
ATOM 696 O O . ASP A 1 88 ? -19.615 -1.108 16.826 1.00 74.69 88 ASP A O 1
ATOM 700 N N . SER A 1 89 ? -21.188 -1.363 18.437 1.00 74.31 89 SER A N 1
ATOM 701 C CA . SER A 1 89 ? -22.319 -0.788 17.703 1.00 74.31 89 SER A CA 1
ATOM 702 C C . SER A 1 89 ? -22.353 0.744 17.684 1.00 74.31 89 SER A C 1
ATOM 704 O O . SER A 1 89 ? -22.961 1.321 16.783 1.00 74.31 89 SER A O 1
ATOM 706 N N . THR A 1 90 ? -21.679 1.406 18.630 1.00 74.00 90 THR A N 1
ATOM 707 C CA . THR A 1 90 ? -21.644 2.877 18.728 1.00 74.00 90 THR A CA 1
ATOM 708 C C . THR A 1 90 ? -20.361 3.466 18.149 1.00 74.00 90 THR A C 1
ATOM 710 O O . THR A 1 90 ? -20.387 4.546 17.561 1.00 74.00 90 THR A O 1
ATOM 713 N N . CYS A 1 91 ? -19.242 2.743 18.226 1.00 78.31 91 CYS A N 1
ATOM 714 C CA . CYS A 1 91 ? -17.953 3.190 17.699 1.00 78.31 91 CYS A CA 1
ATOM 715 C C . CYS A 1 91 ? -17.820 2.944 16.186 1.00 78.31 91 CYS A C 1
ATOM 717 O O . CYS A 1 91 ? -16.944 2.201 15.750 1.00 78.31 91 CYS A O 1
ATOM 719 N N . THR A 1 92 ? -18.684 3.528 15.352 1.00 84.94 92 THR A N 1
ATOM 720 C CA . THR A 1 92 ? -18.605 3.391 13.880 1.00 84.94 92 THR A CA 1
ATOM 721 C C . THR A 1 92 ? -17.736 4.457 13.208 1.00 84.94 92 THR A C 1
ATOM 723 O O . THR A 1 92 ? -17.463 4.376 12.014 1.00 84.94 92 THR A O 1
ATOM 726 N N . SER A 1 93 ? -17.277 5.467 13.939 1.00 88.44 93 SER A N 1
ATOM 727 C CA . SER A 1 93 ? -16.455 6.562 13.415 1.00 88.44 93 SER A CA 1
ATOM 728 C C . SER A 1 93 ? -15.367 6.967 14.399 1.00 88.44 93 SER A C 1
ATOM 730 O O . SER A 1 93 ? -15.352 6.511 15.539 1.00 88.44 93 SER A O 1
ATOM 732 N N . GLY A 1 94 ? -14.451 7.822 13.942 1.00 90.88 94 GLY A N 1
ATOM 733 C CA . GLY A 1 94 ? -13.368 8.336 14.777 1.00 90.88 94 GLY A CA 1
ATOM 734 C C . GLY A 1 94 ? -12.180 7.387 14.890 1.00 90.88 94 GLY A C 1
ATOM 735 O O . GLY A 1 94 ? -11.346 7.586 15.771 1.00 90.88 94 GLY A O 1
ATOM 736 N N . PHE A 1 95 ? -12.080 6.372 14.023 1.00 96.25 95 PHE A N 1
ATOM 737 C CA . PHE A 1 95 ? -10.853 5.592 13.922 1.00 96.25 95 PHE A CA 1
ATOM 738 C C . PHE A 1 95 ? -9.744 6.457 13.329 1.00 96.25 95 PHE A C 1
ATOM 740 O O . PHE A 1 95 ? -9.981 7.357 12.530 1.00 96.25 95 PHE A O 1
ATOM 747 N N . THR A 1 96 ? -8.517 6.208 13.757 1.00 97.31 96 THR A N 1
ATOM 748 C CA . THR A 1 96 ? -7.316 6.836 13.220 1.00 97.31 96 THR A CA 1
ATOM 749 C C . THR A 1 96 ? -6.272 5.753 13.044 1.00 97.31 96 THR A C 1
ATOM 751 O O . THR A 1 96 ? -5.927 5.043 13.990 1.00 97.31 96 THR A O 1
ATOM 754 N N . VAL A 1 97 ? -5.772 5.622 11.819 1.00 98.38 97 VAL A N 1
ATOM 755 C CA . VAL A 1 97 ? -4.763 4.626 11.458 1.00 98.38 97 VAL A CA 1
ATOM 756 C C . VAL A 1 97 ? -3.423 5.325 11.290 1.00 98.38 97 VAL A C 1
ATOM 758 O O . VAL A 1 97 ? -3.282 6.237 10.476 1.00 98.38 97 VAL A O 1
ATOM 761 N N . VAL A 1 98 ? -2.414 4.876 12.031 1.00 98.44 98 VAL A N 1
ATOM 762 C CA . VAL A 1 98 ? -1.037 5.342 11.860 1.00 98.44 98 VAL A CA 1
ATOM 763 C C . VAL A 1 98 ? -0.284 4.327 11.014 1.00 98.44 98 VAL A C 1
ATOM 765 O O . VAL A 1 98 ? -0.115 3.173 11.410 1.00 98.44 9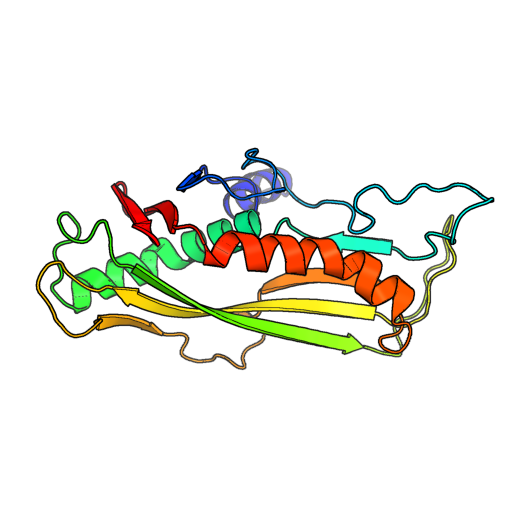8 VAL A O 1
ATOM 768 N N . VAL A 1 99 ? 0.197 4.762 9.852 1.00 98.62 99 VAL A N 1
ATOM 769 C CA . VAL A 1 99 ? 0.936 3.923 8.902 1.00 98.62 99 VAL A CA 1
ATOM 770 C C . VAL A 1 99 ? 2.388 4.387 8.825 1.00 98.62 99 VAL A C 1
ATOM 772 O O . VAL A 1 99 ? 2.664 5.567 8.614 1.00 98.62 99 VAL A O 1
ATOM 775 N N . LYS A 1 100 ? 3.329 3.453 8.984 1.00 98.38 100 LYS A N 1
ATOM 776 C CA . LYS A 1 100 ? 4.752 3.669 8.702 1.00 98.38 100 LYS A CA 1
ATOM 777 C C . LYS A 1 100 ? 5.036 3.246 7.267 1.00 98.38 100 LYS A C 1
ATOM 779 O O . LYS A 1 100 ? 4.844 2.083 6.930 1.00 98.38 100 LYS A O 1
ATOM 784 N N . GLU A 1 101 ? 5.549 4.160 6.456 1.00 98.19 101 GLU A N 1
ATOM 785 C CA . GLU A 1 101 ? 6.035 3.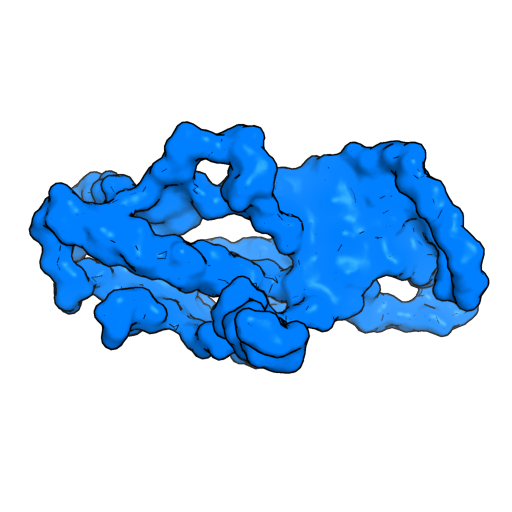871 5.102 1.00 98.19 101 GLU A CA 1
ATOM 786 C C . GLU A 1 101 ? 7.551 3.650 5.121 1.00 98.19 101 GLU A C 1
ATOM 788 O O . GLU A 1 101 ? 8.265 4.263 5.917 1.00 98.19 101 GLU A O 1
ATOM 793 N N . SER A 1 102 ? 8.058 2.782 4.247 1.00 97.44 102 SER A N 1
ATOM 794 C CA . SER A 1 102 ? 9.490 2.519 4.107 1.00 97.44 102 SER A CA 1
ATOM 795 C C . SER A 1 102 ? 9.853 2.248 2.650 1.00 97.44 102 SER A C 1
ATOM 797 O O . SER A 1 102 ? 9.133 1.542 1.944 1.00 97.44 102 SER A O 1
ATOM 799 N N . CYS A 1 103 ? 10.970 2.816 2.203 1.00 97.56 103 CYS A N 1
ATOM 800 C CA . CYS A 1 103 ? 11.506 2.634 0.861 1.00 97.56 103 CYS A CA 1
ATOM 801 C C . CYS A 1 103 ? 13.004 2.360 0.967 1.00 97.56 103 CYS A C 1
ATOM 803 O O . CYS A 1 103 ? 13.722 3.174 1.548 1.00 97.56 103 CYS A O 1
ATOM 805 N N . ASP A 1 104 ? 13.455 1.232 0.428 1.00 97.19 104 ASP A N 1
ATOM 806 C CA . ASP A 1 104 ? 14.848 0.799 0.485 1.00 97.19 104 ASP A CA 1
ATOM 807 C C . ASP A 1 104 ? 15.363 0.328 -0.881 1.00 97.19 104 ASP A C 1
ATOM 809 O O . ASP A 1 104 ? 14.665 -0.362 -1.630 1.00 97.19 104 ASP A O 1
ATOM 813 N N . GLY A 1 105 ? 16.591 0.737 -1.209 1.00 97.31 105 GLY A N 1
ATOM 814 C CA . GLY A 1 105 ? 17.352 0.235 -2.347 1.00 97.31 105 GLY A CA 1
ATOM 815 C C . GLY A 1 105 ? 18.123 -1.035 -1.989 1.00 97.31 105 GLY A C 1
ATOM 816 O O . GLY A 1 105 ? 18.619 -1.198 -0.874 1.00 97.31 105 GLY A O 1
ATOM 817 N N . MET A 1 106 ? 18.234 -1.942 -2.953 1.00 97.50 106 MET A N 1
ATOM 818 C CA . MET A 1 106 ? 18.954 -3.206 -2.851 1.00 97.50 106 MET A CA 1
ATOM 819 C C . MET A 1 106 ? 19.846 -3.384 -4.081 1.00 97.50 106 MET A C 1
ATOM 821 O O . MET A 1 106 ? 19.370 -3.349 -5.217 1.00 97.50 106 MET A O 1
ATOM 825 N N . GLY A 1 107 ? 21.146 -3.562 -3.847 1.00 96.75 107 GLY A N 1
ATOM 826 C CA . GLY A 1 107 ? 22.123 -3.898 -4.884 1.00 96.75 107 GLY A CA 1
ATOM 827 C C . GLY A 1 107 ? 22.237 -5.400 -5.139 1.00 96.75 107 GLY A C 1
ATOM 828 O O . GLY A 1 107 ? 21.559 -6.200 -4.495 1.00 96.75 107 GLY A O 1
ATOM 829 N N . ASP A 1 108 ? 23.126 -5.762 -6.065 1.00 96.81 108 ASP A N 1
ATOM 830 C CA . ASP A 1 108 ? 23.502 -7.145 -6.392 1.00 96.81 108 ASP A CA 1
ATOM 831 C C . ASP A 1 108 ? 22.312 -8.044 -6.783 1.00 96.81 108 ASP A C 1
ATOM 833 O O . ASP A 1 108 ? 22.254 -9.234 -6.462 1.00 96.81 108 ASP A O 1
ATOM 837 N N . VAL A 1 109 ? 21.340 -7.473 -7.501 1.00 97.94 109 VAL A N 1
ATOM 838 C CA . VAL A 1 109 ? 20.150 -8.182 -7.978 1.00 97.94 109 VAL A CA 1
ATOM 839 C C . VAL A 1 109 ? 20.378 -8.638 -9.414 1.00 97.94 109 VAL A C 1
ATOM 841 O O . VAL A 1 109 ? 20.098 -7.899 -10.348 1.00 97.94 109 VAL A O 1
ATOM 844 N N . SER A 1 110 ? 20.883 -9.859 -9.601 1.00 97.50 110 SER A N 1
ATOM 845 C CA . SER A 1 110 ? 21.285 -10.351 -10.928 1.00 97.50 110 SER A CA 1
ATOM 846 C C . SER A 1 110 ? 20.175 -10.268 -11.977 1.00 97.50 110 SER A C 1
ATOM 848 O O . SER A 1 110 ? 19.067 -10.790 -11.778 1.00 97.50 110 SER A O 1
ATOM 850 N N . GLU A 1 111 ? 20.506 -9.688 -13.131 1.00 97.69 111 GLU A N 1
ATOM 851 C CA . GLU A 1 111 ? 19.598 -9.627 -14.271 1.00 97.69 111 GLU A CA 1
ATOM 852 C C . GLU A 1 111 ? 19.346 -11.040 -14.824 1.00 97.69 111 GLU A C 1
ATOM 854 O O . GLU A 1 111 ? 20.222 -11.912 -14.876 1.00 97.69 111 GLU A O 1
ATOM 859 N N . LYS A 1 112 ? 18.105 -11.301 -15.243 1.00 97.25 112 LYS A N 1
ATOM 860 C CA . LYS A 1 112 ? 17.762 -12.544 -15.935 1.00 97.25 112 LYS A CA 1
ATOM 861 C C . LYS A 1 112 ? 17.909 -12.354 -17.437 1.00 97.25 112 LYS A C 1
ATOM 863 O O . LYS A 1 112 ? 17.403 -11.387 -17.992 1.00 97.25 112 LYS A O 1
ATOM 868 N N . HIS A 1 113 ? 18.448 -13.369 -18.112 1.00 97.12 113 HIS A N 1
ATOM 869 C CA . HIS A 1 113 ? 18.226 -13.517 -19.549 1.00 97.12 113 HIS A CA 1
ATOM 870 C C . HIS A 1 113 ? 16.717 -13.516 -19.838 1.00 97.12 113 HIS A C 1
ATOM 872 O O . HIS A 1 113 ? 15.937 -14.146 -19.116 1.00 97.12 113 HIS A O 1
ATOM 878 N N . GLY A 1 114 ? 16.304 -12.840 -20.906 1.00 95.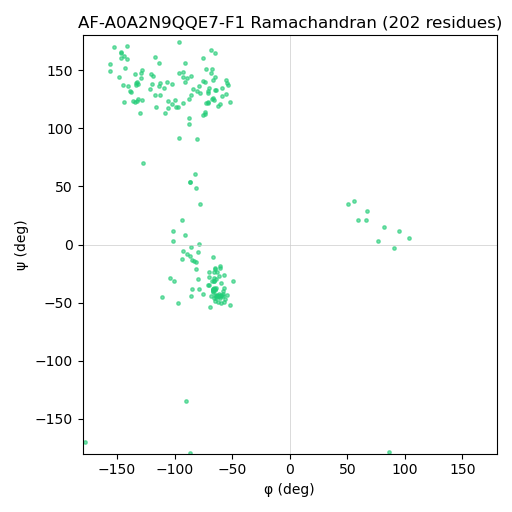19 114 GLY A N 1
ATOM 879 C CA . GLY A 1 114 ? 14.896 -12.702 -21.253 1.00 95.19 114 GLY A CA 1
ATOM 880 C C . GLY A 1 114 ? 14.685 -11.925 -22.545 1.00 95.19 114 GLY A C 1
ATOM 881 O O . GLY A 1 114 ? 15.626 -11.650 -23.283 1.00 95.19 114 GLY A O 1
ATOM 882 N N . SER A 1 115 ? 13.430 -11.574 -22.816 1.00 94.75 115 SER A N 1
ATOM 883 C CA . SER A 1 115 ? 13.034 -10.789 -23.993 1.00 94.75 115 SER A CA 1
ATOM 884 C C . SER A 1 115 ? 13.285 -9.283 -23.854 1.00 94.75 115 SER A C 1
ATOM 886 O O . SER A 1 115 ? 12.947 -8.535 -24.766 1.00 94.75 115 SER A O 1
ATOM 888 N N . GLY A 1 116 ? 13.831 -8.838 -22.722 1.00 90.56 116 GLY A N 1
ATOM 889 C CA . GLY A 1 116 ? 13.996 -7.427 -22.384 1.00 90.56 116 GLY A CA 1
ATOM 890 C C . GLY A 1 116 ? 12.762 -6.792 -21.716 1.00 90.56 116 GLY A C 1
ATOM 891 O O . GLY A 1 116 ? 11.759 -7.489 -21.496 1.00 90.56 116 GLY A O 1
ATOM 892 N N . PRO A 1 117 ? 12.822 -5.481 -21.398 1.00 93.00 117 PRO A N 1
ATOM 893 C CA . PRO A 1 117 ? 13.948 -4.563 -21.648 1.00 93.00 117 PRO A CA 1
ATOM 894 C C . PRO A 1 117 ? 15.186 -4.897 -20.801 1.00 93.00 117 PRO A C 1
ATOM 896 O O . PRO A 1 117 ? 15.095 -5.709 -19.882 1.00 93.00 117 PRO A O 1
ATOM 899 N N . VAL A 1 118 ? 16.332 -4.295 -21.136 1.00 93.75 118 VAL A N 1
ATOM 900 C CA . VAL A 1 118 ? 17.522 -4.347 -20.269 1.00 93.75 118 VAL A CA 1
ATOM 901 C C . VAL A 1 118 ? 17.184 -3.614 -18.974 1.00 93.75 118 VAL A C 1
ATOM 903 O O . VAL A 1 118 ? 16.614 -2.526 -19.026 1.00 93.75 118 VAL A O 1
ATOM 906 N N . VAL A 1 119 ? 17.503 -4.208 -17.827 1.00 96.50 119 VAL A N 1
ATOM 907 C CA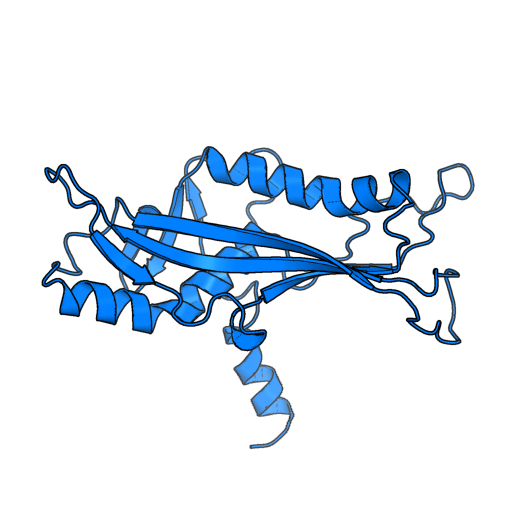 . VAL A 1 119 ? 17.201 -3.628 -16.509 1.00 96.50 119 VAL A CA 1
ATOM 908 C C . VAL A 1 119 ? 18.449 -3.587 -15.626 1.00 96.50 119 VAL A C 1
ATOM 910 O O . VAL A 1 119 ? 19.324 -4.440 -15.763 1.00 96.50 119 VAL A O 1
ATOM 913 N N . PRO A 1 120 ? 18.565 -2.617 -14.702 1.00 95.75 120 PRO A N 1
ATOM 914 C CA . PRO A 1 120 ? 19.712 -2.554 -13.804 1.00 95.75 120 PRO A CA 1
ATOM 915 C C . PRO A 1 120 ? 19.728 -3.734 -12.824 1.00 95.75 120 PRO A C 1
ATOM 917 O O . PRO A 1 120 ? 18.680 -4.199 -12.375 1.00 95.75 120 PRO A O 1
ATOM 920 N N . GLU A 1 121 ? 20.923 -4.141 -12.384 1.00 97.19 121 GLU A N 1
ATOM 921 C CA . GLU A 1 121 ? 21.109 -5.152 -11.326 1.00 97.19 121 GLU A CA 1
ATOM 922 C C . GLU A 1 121 ? 20.884 -4.592 -9.905 1.00 97.19 121 GLU A C 1
ATOM 924 O O . GLU A 1 121 ? 21.555 -4.946 -8.932 1.00 97.19 121 GLU A O 1
ATOM 929 N N . LYS A 1 122 ? 19.940 -3.658 -9.792 1.00 97.62 122 LYS A N 1
ATOM 930 C CA . LYS A 1 122 ? 19.509 -3.015 -8.555 1.00 97.62 122 LYS A CA 1
ATOM 931 C C . LYS A 1 122 ? 17.990 -2.990 -8.519 1.00 97.62 122 LYS A C 1
ATOM 933 O O . LYS A 1 122 ? 17.329 -2.866 -9.551 1.00 97.62 122 LYS A O 1
ATOM 938 N N . ALA A 1 123 ? 17.434 -3.099 -7.325 1.00 98.06 123 ALA A N 1
ATOM 939 C CA . ALA A 1 123 ? 16.002 -3.018 -7.107 1.00 98.06 123 ALA A CA 1
ATOM 940 C C . ALA A 1 123 ? 15.687 -2.014 -6.006 1.00 98.06 123 ALA A C 1
ATOM 942 O O . ALA A 1 123 ? 16.426 -1.891 -5.035 1.00 98.06 123 ALA A O 1
ATOM 943 N N . VAL A 1 124 ? 14.547 -1.346 -6.128 1.00 98.44 124 VAL A N 1
ATOM 944 C CA . VAL A 1 124 ? 13.963 -0.559 -5.045 1.00 98.44 124 VAL A CA 1
ATOM 945 C C . VAL A 1 124 ? 12.661 -1.218 -4.623 1.00 98.44 124 VAL A C 1
ATOM 947 O O . VAL A 1 124 ? 11.846 -1.648 -5.449 1.00 98.44 124 VAL A O 1
ATOM 950 N N . ARG A 1 125 ? 12.462 -1.297 -3.311 1.00 98.19 125 ARG A N 1
ATOM 951 C CA . ARG A 1 125 ? 11.233 -1.779 -2.697 1.00 98.19 125 ARG A CA 1
ATOM 952 C C . ARG A 1 125 ? 10.608 -0.653 -1.890 1.00 98.19 125 ARG A C 1
ATOM 954 O O . ARG A 1 125 ? 11.238 -0.066 -1.022 1.00 98.19 125 ARG A O 1
ATOM 961 N N . PHE A 1 126 ? 9.332 -0.402 -2.146 1.00 98.62 126 PHE A N 1
ATOM 962 C CA . PHE A 1 126 ? 8.486 0.449 -1.321 1.00 98.62 126 PHE A CA 1
ATOM 963 C C . PHE A 1 126 ? 7.468 -0.422 -0.584 1.00 98.62 126 PHE A C 1
A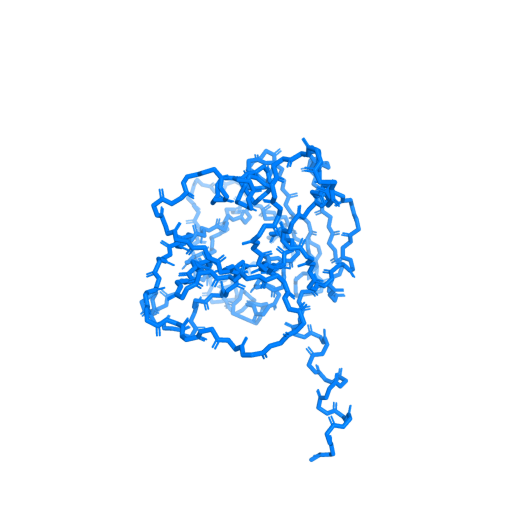TOM 965 O O . PHE A 1 126 ? 6.834 -1.305 -1.172 1.00 98.62 126 PHE A O 1
ATOM 972 N N . SER A 1 127 ? 7.297 -0.168 0.705 1.00 98.62 127 SER A N 1
ATOM 973 C CA . SER A 1 127 ? 6.481 -0.961 1.620 1.00 98.62 127 SER A CA 1
ATOM 974 C C . SER A 1 127 ? 5.834 -0.085 2.690 1.00 98.62 127 SER A C 1
ATOM 976 O O . SER A 1 127 ? 6.209 1.074 2.879 1.00 98.62 127 SER A O 1
ATOM 978 N N . PHE A 1 128 ? 4.854 -0.638 3.397 1.00 98.75 128 PHE A N 1
ATOM 979 C CA . PHE A 1 128 ? 4.234 0.020 4.539 1.00 98.75 128 PHE A CA 1
ATOM 980 C C . PHE A 1 128 ? 3.869 -0.980 5.641 1.00 98.75 128 PHE A C 1
ATOM 982 O O . PHE A 1 128 ? 3.767 -2.185 5.410 1.00 98.75 128 PHE A O 1
ATOM 989 N N . THR A 1 129 ? 3.650 -0.464 6.845 1.00 98.56 129 THR A N 1
ATOM 990 C CA . THR A 1 129 ? 3.206 -1.216 8.022 1.00 98.56 129 THR A CA 1
ATOM 991 C C . THR A 1 129 ? 2.153 -0.401 8.757 1.00 98.56 129 THR A C 1
ATOM 993 O O . THR A 1 129 ? 2.371 0.778 9.043 1.00 98.56 129 THR A O 1
ATOM 996 N N . VAL A 1 130 ? 1.025 -1.023 9.100 1.00 98.56 130 VAL A N 1
ATOM 997 C CA . VAL A 1 130 ? 0.048 -0.426 10.021 1.00 98.56 130 VAL A CA 1
ATOM 998 C C . VAL A 1 130 ? 0.640 -0.495 11.427 1.00 98.56 130 VAL A C 1
ATOM 1000 O O . VAL A 1 130 ? 0.848 -1.577 11.963 1.00 98.56 130 VAL A O 1
ATOM 1003 N N . MET A 1 131 ? 0.973 0.657 12.004 1.00 98.44 131 MET A N 1
ATOM 1004 C CA . MET A 1 131 ? 1.656 0.743 13.298 1.00 98.44 131 MET A CA 1
ATOM 1005 C C . MET A 1 131 ? 0.676 0.711 14.460 1.00 98.44 131 MET A C 1
ATOM 1007 O O . MET A 1 131 ? 0.928 0.051 15.466 1.00 98.44 131 MET A O 1
ATOM 1011 N N . SER A 1 132 ? -0.416 1.457 14.343 1.00 98.44 132 SER A N 1
ATOM 1012 C CA . SER A 1 132 ? -1.447 1.504 15.366 1.00 98.44 132 SER A CA 1
ATOM 1013 C C . SER A 1 132 ? -2.784 1.920 14.784 1.00 98.44 132 SER A C 1
ATOM 1015 O O . SER A 1 132 ? -2.859 2.581 13.745 1.00 98.44 132 SER A O 1
ATOM 1017 N N . ILE A 1 133 ? -3.838 1.515 15.482 1.00 98.25 133 ILE A N 1
ATOM 1018 C CA . ILE A 1 133 ? -5.201 1.962 15.235 1.00 98.25 133 ILE A CA 1
ATOM 1019 C C . ILE A 1 133 ? -5.742 2.432 16.577 1.00 98.25 133 ILE A C 1
ATOM 1021 O O . ILE A 1 133 ? -5.721 1.695 17.570 1.00 98.25 133 ILE A O 1
ATOM 1025 N N . SER A 1 134 ? -6.197 3.674 16.612 1.00 96.44 134 SER A N 1
ATOM 1026 C CA . SER A 1 134 ? -6.911 4.248 17.743 1.00 96.44 134 SER A CA 1
ATOM 1027 C C . SER A 1 134 ? -8.321 4.627 17.328 1.00 96.44 134 SER A C 1
ATOM 1029 O O . SER A 1 134 ? -8.625 4.734 16.141 1.00 96.44 134 SER A O 1
ATOM 1031 N N . VAL A 1 135 ? -9.194 4.798 18.310 1.00 94.00 135 VAL A N 1
ATOM 1032 C CA . VAL A 1 135 ? -10.557 5.273 18.107 1.00 94.00 135 VAL A CA 1
ATOM 1033 C C . VAL A 1 135 ? -10.847 6.380 19.104 1.00 94.00 135 VAL A C 1
ATOM 1035 O O . VAL A 1 135 ? -10.462 6.301 20.271 1.00 94.00 135 VAL A O 1
ATOM 1038 N N . ARG A 1 136 ? -11.506 7.432 18.632 1.00 89.25 136 ARG A N 1
ATOM 1039 C CA . ARG A 1 136 ? -12.044 8.498 19.465 1.00 89.25 136 ARG A CA 1
ATOM 1040 C C . ARG A 1 136 ? -13.562 8.372 19.494 1.00 89.25 136 ARG A C 1
ATOM 1042 O O . ARG A 1 136 ? -14.205 8.552 18.463 1.00 89.25 136 ARG A O 1
ATOM 1049 N N . ALA A 1 137 ? -14.112 8.055 20.662 1.00 79.00 137 ALA A N 1
ATOM 1050 C CA . ALA A 1 137 ? -15.554 7.995 20.859 1.00 79.00 137 ALA A CA 1
ATOM 1051 C C . ALA A 1 137 ? -16.172 9.405 20.882 1.00 79.00 137 ALA A C 1
ATOM 1053 O O . ALA A 1 137 ? -15.525 10.384 21.270 1.00 79.00 137 ALA A O 1
ATOM 1054 N N . ASP A 1 138 ? -17.437 9.509 20.470 1.00 70.62 138 ASP A N 1
ATOM 1055 C CA . ASP A 1 138 ? -18.169 10.775 20.463 1.00 70.62 138 ASP A CA 1
ATOM 1056 C C . ASP A 1 138 ? -18.279 11.352 21.882 1.00 70.62 138 ASP A C 1
ATOM 1058 O O . ASP A 1 138 ? -18.846 10.739 22.785 1.00 70.62 138 ASP A O 1
ATOM 1062 N N . GLY A 1 139 ? -17.750 12.564 22.068 1.00 66.12 139 GLY A N 1
ATOM 1063 C CA . GLY A 1 139 ? -17.772 13.272 23.350 1.00 66.12 139 GLY A CA 1
ATOM 1064 C C . GLY A 1 139 ? -16.562 13.026 24.255 1.00 66.12 139 GLY A C 1
ATOM 1065 O O . GLY A 1 139 ? -16.468 13.683 25.290 1.00 66.12 139 GLY A O 1
ATOM 1066 N N . GLU A 1 140 ? -15.618 12.161 23.868 1.00 72.06 140 GLU A N 1
ATOM 1067 C CA . GLU A 1 140 ? -14.356 11.978 24.595 1.00 72.06 140 GLU A CA 1
ATOM 1068 C C . GLU A 1 140 ? -13.232 12.869 24.033 1.00 72.06 140 GLU A C 1
ATOM 1070 O O . GLU A 1 140 ? -13.146 13.151 22.827 1.00 72.06 140 GLU A O 1
ATOM 1075 N N . GLU A 1 141 ? -12.367 13.369 24.922 1.00 68.31 141 GLU A N 1
ATOM 1076 C CA . GLU A 1 141 ? -11.224 14.205 24.531 1.00 68.31 141 GLU A CA 1
ATOM 1077 C C . GLU A 1 141 ? -10.058 13.374 23.981 1.00 68.31 141 GLU A C 1
ATOM 1079 O O . GLU A 1 141 ? -9.466 13.770 22.974 1.00 68.31 141 GLU A O 1
ATOM 1084 N N . ASP A 1 142 ? -9.793 12.204 24.567 1.00 82.81 142 ASP A N 1
ATOM 1085 C CA . ASP A 1 142 ? -8.623 11.383 24.255 1.00 82.81 142 ASP A CA 1
ATOM 1086 C C . ASP A 1 142 ? -8.964 10.188 23.357 1.00 82.81 142 ASP A C 1
ATOM 1088 O O . ASP A 1 142 ? -9.961 9.494 23.544 1.00 82.81 142 ASP A O 1
ATOM 1092 N N . ALA A 1 143 ? -8.104 9.920 22.372 1.00 90.19 143 ALA A N 1
ATOM 1093 C CA . ALA A 1 143 ? -8.213 8.726 21.542 1.00 90.19 143 ALA A CA 1
ATOM 1094 C C . ALA A 1 143 ? -7.651 7.503 22.279 1.00 90.19 143 ALA A C 1
ATOM 1096 O O . ALA A 1 143 ? -6.556 7.546 22.845 1.00 90.19 143 ALA A O 1
ATOM 1097 N N . VAL A 1 144 ? -8.362 6.380 22.208 1.00 92.75 144 VAL A N 1
ATOM 1098 C CA . VAL A 1 144 ? -7.955 5.117 22.825 1.00 92.75 144 VAL A CA 1
ATOM 1099 C C . VAL A 1 144 ? -7.329 4.210 21.771 1.00 92.75 144 VAL A C 1
ATOM 1101 O O . VAL A 1 144 ? -7.951 3.885 20.761 1.00 92.75 144 VAL A O 1
ATOM 1104 N N . THR A 1 145 ? -6.095 3.759 22.003 1.00 96.31 145 THR A N 1
ATOM 1105 C CA . THR A 1 145 ? -5.434 2.773 21.135 1.00 96.31 145 THR A CA 1
ATOM 1106 C C . THR A 1 145 ? -6.043 1.384 21.332 1.00 96.31 145 THR A C 1
ATOM 1108 O O . THR A 1 145 ? -6.015 0.835 22.444 1.00 96.31 145 THR A O 1
ATOM 1111 N N . ILE A 1 146 ? -6.552 0.816 20.237 1.00 96.38 146 ILE A N 1
ATOM 1112 C CA . ILE A 1 146 ? -7.166 -0.520 20.177 1.00 96.38 146 ILE A CA 1
ATOM 1113 C C . ILE A 1 146 ? -6.238 -1.556 19.539 1.00 96.38 146 ILE A C 1
ATOM 1115 O O . ILE A 1 146 ? -6.271 -2.714 19.929 1.00 96.38 146 ILE A O 1
ATOM 1119 N N . PHE A 1 147 ? -5.352 -1.130 18.637 1.00 98.00 147 PHE A N 1
ATOM 1120 C CA . PHE A 1 147 ? -4.319 -1.975 18.046 1.00 98.00 147 PHE A CA 1
ATOM 1121 C C . PHE A 1 147 ? -2.976 -1.248 18.056 1.00 98.00 147 PHE A C 1
ATOM 1123 O O . PHE A 1 147 ? -2.897 -0.056 17.751 1.00 98.00 147 PHE A O 1
ATOM 1130 N N . GLN A 1 148 ? -1.913 -1.980 18.379 1.00 98.12 148 GLN A N 1
ATOM 1131 C CA . GLN A 1 148 ? -0.536 -1.506 18.324 1.00 98.12 148 GLN A CA 1
ATOM 1132 C C . GLN A 1 148 ? 0.362 -2.660 17.882 1.00 98.12 148 GLN A C 1
ATOM 1134 O O . GLN A 1 148 ? 0.427 -3.687 18.562 1.00 98.12 148 GLN A O 1
ATOM 1139 N N . GLU A 1 149 ? 1.099 -2.465 16.792 1.00 98.12 149 GLU A N 1
ATOM 1140 C CA . GLU A 1 149 ? 2.082 -3.428 16.303 1.00 98.12 149 GLU A CA 1
ATOM 1141 C C . GLU A 1 149 ? 3.184 -3.629 17.354 1.00 98.12 149 GLU A C 1
ATOM 1143 O O . GLU A 1 149 ? 3.885 -2.687 17.739 1.00 98.12 149 GLU A O 1
ATOM 1148 N N . GLN A 1 150 ? 3.324 -4.867 17.831 1.00 97.44 150 GLN A N 1
ATOM 1149 C CA . GLN A 1 150 ? 4.235 -5.230 18.919 1.00 97.44 150 GLN A CA 1
ATOM 1150 C C . GLN A 1 150 ? 5.681 -5.367 18.444 1.00 97.44 150 GLN A C 1
ATOM 1152 O O . GLN A 1 150 ? 6.619 -5.137 19.210 1.00 97.44 150 GLN A O 1
ATOM 1157 N N . LYS A 1 151 ? 5.884 -5.757 17.181 1.00 96.50 151 LYS A N 1
ATOM 1158 C CA . LYS A 1 151 ? 7.204 -5.955 16.575 1.00 96.50 151 LYS A CA 1
ATOM 1159 C C . LYS A 1 151 ? 7.289 -5.167 15.266 1.00 96.50 151 LYS A C 1
ATOM 1161 O O . LYS A 1 151 ? 7.403 -5.759 14.194 1.00 96.50 151 LYS A O 1
ATOM 1166 N N . PRO A 1 152 ? 7.328 -3.823 15.327 1.00 93.19 152 PRO A N 1
ATOM 1167 C CA . PRO A 1 152 ? 7.297 -2.975 14.131 1.00 93.19 152 PRO A CA 1
ATOM 1168 C C . PRO A 1 152 ? 8.540 -3.099 13.239 1.00 93.19 152 PRO A C 1
ATOM 1170 O O . PRO A 1 152 ? 8.554 -2.569 12.130 1.00 93.19 152 PRO A O 1
ATOM 1173 N N . ASN A 1 153 ? 9.592 -3.762 13.724 1.00 92.75 153 ASN A N 1
ATOM 1174 C CA . ASN A 1 153 ? 10.816 -4.045 12.975 1.00 92.75 153 ASN A CA 1
ATOM 1175 C C . ASN A 1 153 ? 10.871 -5.487 12.444 1.00 92.75 153 ASN A C 1
ATOM 1177 O O . ASN A 1 153 ? 11.890 -5.869 11.877 1.00 92.75 153 ASN A O 1
ATOM 1181 N N . SER A 1 154 ? 9.823 -6.293 12.649 1.00 95.69 154 SER A N 1
ATOM 1182 C CA . SER A 1 154 ? 9.735 -7.604 12.010 1.00 95.69 154 SER A CA 1
ATOM 1183 C C . SER A 1 154 ? 9.377 -7.445 10.537 1.00 95.69 154 SER A C 1
ATOM 1185 O O . SER A 1 154 ? 8.529 -6.647 10.151 1.00 95.69 154 SER A O 1
ATOM 1187 N N . GLU A 1 155 ? 10.003 -8.267 9.715 1.00 94.19 155 GLU A N 1
ATOM 1188 C CA . GLU A 1 155 ? 9.675 -8.489 8.319 1.00 94.19 155 GLU A CA 1
ATOM 1189 C C . GLU A 1 155 ? 8.225 -8.950 8.103 1.00 94.19 155 GLU A C 1
ATOM 1191 O O . GLU A 1 155 ? 7.661 -8.669 7.051 1.00 94.19 155 GLU A O 1
ATOM 1196 N N . LEU A 1 156 ? 7.602 -9.606 9.093 1.00 95.06 156 LEU A N 1
ATOM 1197 C CA . LEU A 1 156 ? 6.242 -10.148 8.984 1.00 95.06 156 LEU A CA 1
ATOM 1198 C C . LEU A 1 156 ? 5.158 -9.062 8.939 1.00 95.06 156 LEU A C 1
ATOM 1200 O O . LEU A 1 156 ? 4.103 -9.283 8.352 1.00 95.06 156 LEU A O 1
ATOM 1204 N N . SER A 1 157 ? 5.410 -7.894 9.534 1.00 94.12 157 SER A N 1
ATOM 1205 C CA . SER A 1 157 ? 4.482 -6.754 9.523 1.00 94.12 157 SER A CA 1
ATOM 1206 C C . SER A 1 157 ? 4.748 -5.784 8.364 1.00 94.12 157 SER A C 1
ATOM 1208 O O . SER A 1 157 ? 3.990 -4.835 8.141 1.00 94.12 157 SER A O 1
ATOM 1210 N N . CYS A 1 158 ? 5.820 -6.007 7.601 1.00 96.88 158 CYS A N 1
ATOM 1211 C CA . CYS A 1 158 ? 6.209 -5.175 6.470 1.00 96.88 158 CYS A CA 1
ATOM 1212 C C . CYS A 1 158 ? 5.507 -5.641 5.189 1.00 96.88 158 CYS A C 1
ATOM 1214 O O . CYS A 1 158 ? 5.824 -6.693 4.632 1.00 96.88 158 CYS A O 1
ATOM 1216 N N . ARG A 1 159 ? 4.550 -4.846 4.698 1.00 98.06 159 ARG A N 1
ATOM 1217 C CA . ARG A 1 159 ? 3.738 -5.182 3.524 1.00 98.06 159 ARG A CA 1
ATOM 1218 C C . ARG A 1 159 ? 4.321 -4.525 2.268 1.00 98.06 159 ARG A C 1
ATOM 1220 O O . ARG A 1 159 ? 4.386 -3.293 2.209 1.00 98.06 159 ARG A O 1
ATOM 1227 N N . PRO A 1 160 ? 4.759 -5.296 1.253 1.00 98.00 160 PRO A N 1
ATOM 1228 C CA . PRO A 1 160 ? 5.302 -4.727 0.025 1.00 98.00 160 PRO A CA 1
ATOM 1229 C C . PRO A 1 160 ? 4.189 -4.069 -0.798 1.00 98.00 160 PRO A C 1
ATOM 1231 O O . PRO A 1 160 ? 3.146 -4.672 -1.042 1.00 98.00 160 PRO A O 1
ATOM 1234 N N . LEU A 1 161 ? 4.431 -2.843 -1.259 1.00 98.62 161 LEU A N 1
ATOM 1235 C CA . LEU A 1 161 ? 3.477 -2.079 -2.061 1.00 98.62 161 LEU A CA 1
ATOM 1236 C C . LEU A 1 161 ? 3.941 -1.920 -3.507 1.00 98.62 161 LEU A C 1
ATOM 1238 O O . LEU A 1 161 ? 3.138 -2.100 -4.418 1.00 98.62 161 LEU A O 1
ATOM 1242 N N . CYS A 1 162 ? 5.215 -1.587 -3.727 1.00 98.62 162 CYS A N 1
ATOM 1243 C CA . CYS A 1 162 ? 5.790 -1.399 -5.056 1.00 98.62 162 CYS A CA 1
ATOM 1244 C C . CYS A 1 162 ? 7.191 -2.011 -5.127 1.00 98.62 162 CYS A C 1
ATOM 1246 O O . CYS A 1 162 ? 8.021 -1.793 -4.248 1.00 98.62 162 CYS A O 1
ATOM 1248 N N . LEU A 1 163 ? 7.431 -2.783 -6.182 1.00 98.50 163 LEU A N 1
ATOM 1249 C CA . LEU A 1 163 ? 8.708 -3.407 -6.505 1.00 98.50 163 LEU A CA 1
ATOM 1250 C C . LEU A 1 163 ? 9.138 -2.925 -7.883 1.00 98.50 163 LEU A C 1
ATOM 1252 O O . LEU A 1 163 ? 8.324 -2.941 -8.811 1.00 98.50 163 LEU A O 1
ATOM 1256 N N . MET A 1 164 ? 10.396 -2.524 -8.023 1.00 98.06 164 MET A N 1
ATOM 1257 C CA . MET A 1 164 ? 10.937 -2.024 -9.284 1.00 98.06 164 MET A CA 1
ATOM 1258 C C . MET A 1 164 ? 12.422 -2.352 -9.426 1.00 98.06 164 MET A C 1
ATOM 1260 O O . MET A 1 164 ? 13.155 -2.316 -8.440 1.00 98.06 164 MET A O 1
ATOM 1264 N N . PHE A 1 165 ? 12.862 -2.647 -10.649 1.00 98.25 165 PHE A N 1
ATOM 1265 C CA . PHE A 1 165 ? 14.288 -2.677 -10.986 1.00 98.25 165 PHE A CA 1
ATOM 1266 C C . PHE A 1 165 ? 14.727 -1.278 -11.403 1.00 98.25 165 PHE A C 1
ATOM 1268 O O . PHE A 1 165 ? 14.382 -0.807 -12.486 1.00 98.25 165 PHE A O 1
ATOM 1275 N N . VAL A 1 166 ? 15.422 -0.596 -10.503 1.00 96.94 166 VAL A N 1
ATOM 1276 C CA . VAL A 1 166 ? 15.905 0.774 -10.676 1.00 96.94 166 VAL A CA 1
ATOM 1277 C C . VAL A 1 166 ? 17.099 0.979 -9.748 1.00 96.94 166 VAL A C 1
ATOM 1279 O O . VAL A 1 166 ? 17.176 0.370 -8.678 1.00 96.94 166 VAL A O 1
ATOM 1282 N N . ASP A 1 167 ? 18.028 1.836 -10.152 1.00 95.88 167 ASP A N 1
ATOM 1283 C CA . ASP A 1 167 ? 19.046 2.357 -9.247 1.00 95.88 167 ASP A CA 1
ATOM 1284 C C . ASP A 1 167 ? 18.420 3.449 -8.368 1.00 95.88 167 ASP A C 1
ATOM 1286 O O . ASP A 1 167 ? 17.794 4.368 -8.884 1.00 95.88 167 ASP A O 1
ATOM 1290 N N . GLU A 1 168 ? 18.595 3.394 -7.046 1.00 95.00 168 GLU A N 1
ATOM 1291 C CA . GLU A 1 168 ? 18.082 4.437 -6.140 1.00 95.00 168 GLU A CA 1
ATOM 1292 C C . GLU A 1 168 ? 18.665 5.832 -6.434 1.00 95.00 168 GLU A C 1
ATOM 1294 O O . GLU A 1 168 ? 18.077 6.847 -6.058 1.00 95.00 168 GLU A O 1
ATOM 1299 N N . SER A 1 169 ? 19.810 5.882 -7.123 1.00 95.50 169 SER A N 1
ATOM 1300 C CA . SER A 1 169 ? 20.429 7.124 -7.588 1.00 95.50 169 SER A CA 1
ATOM 1301 C C . SER A 1 169 ? 19.835 7.673 -8.893 1.00 95.50 169 SER A C 1
ATOM 1303 O O . SER A 1 169 ? 20.034 8.853 -9.188 1.00 95.50 169 SER A O 1
ATOM 1305 N N . ASP A 1 170 ? 19.070 6.872 -9.644 1.00 95.56 170 ASP A N 1
ATOM 1306 C CA . ASP A 1 170 ? 18.321 7.331 -10.817 1.00 95.56 170 ASP A CA 1
ATOM 1307 C C . ASP A 1 170 ? 17.018 8.006 -10.374 1.00 95.56 170 ASP A C 1
ATOM 1309 O O . ASP A 1 170 ? 15.960 7.390 -10.206 1.00 95.56 170 ASP A O 1
ATOM 1313 N N . HIS A 1 171 ? 17.110 9.318 -10.169 1.00 95.25 171 HIS A N 1
ATOM 1314 C CA . HIS A 1 171 ? 15.989 10.119 -9.701 1.00 95.25 171 HIS A CA 1
ATOM 1315 C C . HIS A 1 171 ? 14.837 10.190 -10.712 1.00 95.25 171 HIS A C 1
ATOM 1317 O O . HIS A 1 171 ? 13.680 10.295 -10.303 1.00 95.25 171 HIS A O 1
ATOM 1323 N N . GLU A 1 172 ? 15.119 10.142 -12.014 1.00 94.12 172 GLU A N 1
ATOM 1324 C CA . GLU A 1 172 ? 14.101 10.308 -13.053 1.00 94.12 172 GLU A CA 1
ATOM 1325 C C . GLU A 1 172 ? 13.169 9.098 -13.073 1.00 94.12 172 GLU A C 1
ATOM 1327 O O . GLU A 1 172 ? 11.958 9.238 -12.874 1.00 94.12 172 GLU A O 1
ATOM 1332 N N . THR A 1 173 ? 13.736 7.897 -13.189 1.00 94.75 173 THR A N 1
ATOM 1333 C CA . THR A 1 173 ? 12.953 6.657 -13.183 1.00 94.75 173 THR A CA 1
ATOM 1334 C C . THR A 1 173 ? 12.270 6.447 -11.833 1.00 94.75 173 THR A C 1
ATOM 1336 O O . THR A 1 173 ? 11.080 6.125 -11.779 1.00 94.75 173 THR A O 1
ATOM 1339 N N . LEU A 1 174 ? 12.975 6.687 -10.720 1.00 96.12 174 LEU A N 1
ATOM 1340 C CA . LEU A 1 174 ? 12.411 6.492 -9.383 1.00 96.12 174 LEU A CA 1
ATOM 1341 C C . LEU A 1 174 ? 11.200 7.404 -9.133 1.00 96.12 174 LEU A C 1
ATOM 1343 O O . LEU A 1 174 ? 10.172 6.950 -8.621 1.00 96.12 174 LEU A O 1
ATOM 1347 N N . THR A 1 175 ? 11.290 8.683 -9.511 1.00 95.44 175 THR A N 1
ATOM 1348 C CA . THR A 1 175 ? 10.171 9.625 -9.355 1.00 95.44 175 THR A CA 1
ATOM 1349 C C . THR A 1 175 ? 9.025 9.333 -10.313 1.00 95.44 175 THR A C 1
ATOM 1351 O O . THR A 1 175 ? 7.869 9.468 -9.908 1.00 95.44 175 THR A O 1
ATOM 1354 N N . ALA A 1 176 ? 9.304 8.869 -11.533 1.00 95.50 176 ALA A N 1
ATOM 1355 C CA . ALA A 1 176 ? 8.270 8.453 -12.473 1.00 95.50 176 ALA A CA 1
ATOM 1356 C C . ALA A 1 176 ? 7.440 7.271 -11.932 1.00 95.50 176 ALA A C 1
ATOM 1358 O O . ALA A 1 176 ? 6.209 7.303 -11.996 1.00 95.50 176 ALA A O 1
ATOM 1359 N N . ILE A 1 177 ? 8.085 6.266 -11.324 1.00 97.00 177 ILE A N 1
ATOM 1360 C CA . ILE A 1 177 ? 7.394 5.095 -10.755 1.00 97.00 177 ILE A CA 1
ATOM 1361 C C . ILE A 1 177 ? 6.679 5.418 -9.435 1.00 97.00 177 ILE A C 1
ATOM 1363 O O . ILE A 1 177 ? 5.545 4.978 -9.223 1.00 97.00 177 ILE A O 1
ATOM 1367 N N . LEU A 1 178 ? 7.308 6.182 -8.534 1.00 97.94 178 LEU A N 1
ATOM 1368 C CA . LEU A 1 178 ? 6.731 6.501 -7.219 1.00 97.94 178 LEU A CA 1
ATOM 1369 C C . LEU A 1 178 ? 5.775 7.702 -7.232 1.00 97.94 178 LEU A C 1
ATOM 1371 O O . LEU A 1 178 ? 5.018 7.886 -6.276 1.00 97.94 178 LEU A O 1
ATOM 1375 N N . GLY A 1 179 ? 5.750 8.500 -8.301 1.00 98.00 179 GLY A N 1
ATOM 1376 C CA . GLY A 1 179 ? 4.860 9.653 -8.455 1.00 98.00 179 GLY A CA 1
ATOM 1377 C C . GLY A 1 179 ? 3.380 9.326 -8.200 1.00 98.00 179 GLY A C 1
ATOM 1378 O O . GLY A 1 179 ? 2.765 9.977 -7.348 1.00 98.00 179 GLY A O 1
ATOM 1379 N N . PRO A 1 180 ? 2.806 8.290 -8.847 1.00 98.00 180 PRO A N 1
ATOM 1380 C CA . PRO A 1 180 ? 1.443 7.832 -8.575 1.00 98.00 180 PRO A CA 1
ATOM 1381 C C . PRO A 1 180 ? 1.205 7.416 -7.116 1.00 98.00 180 PRO A C 1
ATOM 1383 O O . PRO A 1 180 ? 0.176 7.766 -6.547 1.00 98.00 180 PRO A O 1
ATOM 1386 N N . VAL A 1 181 ? 2.169 6.741 -6.475 1.00 98.31 181 VAL A N 1
ATOM 1387 C CA . VAL A 1 181 ? 2.066 6.325 -5.060 1.00 98.31 181 VAL A CA 1
ATOM 1388 C C . VAL A 1 181 ? 1.983 7.547 -4.141 1.00 98.31 181 VAL A C 1
ATOM 1390 O O . VAL A 1 181 ? 1.144 7.609 -3.243 1.00 98.31 181 VAL A O 1
ATOM 1393 N N . VAL A 1 182 ? 2.811 8.565 -4.394 1.00 98.25 182 VAL A N 1
ATOM 1394 C CA . VAL A 1 182 ? 2.788 9.829 -3.644 1.00 98.25 182 VAL A CA 1
ATOM 1395 C C . VAL A 1 182 ? 1.487 10.603 -3.879 1.00 98.25 182 VAL A C 1
ATOM 1397 O O . VAL A 1 182 ? 0.976 11.226 -2.945 1.00 98.25 182 VAL A O 1
ATOM 1400 N N . ALA A 1 183 ? 0.944 10.584 -5.099 1.00 98.06 183 ALA A N 1
ATOM 1401 C CA . ALA A 1 183 ? -0.334 11.218 -5.418 1.00 98.06 183 ALA A CA 1
ATOM 1402 C C . ALA A 1 183 ? -1.505 10.540 -4.687 1.00 98.06 183 ALA A C 1
ATOM 1404 O O . ALA A 1 183 ? -2.303 11.235 -4.058 1.00 98.06 183 ALA A O 1
ATOM 1405 N N . GLU A 1 184 ? -1.556 9.203 -4.701 1.00 98.50 184 GLU A N 1
ATOM 1406 C CA . GLU A 1 184 ? -2.530 8.398 -3.952 1.00 98.50 184 GLU A CA 1
ATOM 1407 C C . GLU A 1 184 ? -2.450 8.716 -2.450 1.00 98.50 184 GLU A C 1
ATOM 1409 O O . GLU A 1 184 ? -3.458 9.076 -1.843 1.00 98.50 184 GLU A O 1
ATOM 1414 N N . ARG A 1 185 ? -1.242 8.712 -1.867 1.00 97.88 185 ARG A N 1
ATOM 1415 C CA . ARG A 1 185 ? -1.027 9.064 -0.454 1.00 97.88 185 ARG A CA 1
ATOM 1416 C C . ARG A 1 185 ? -1.557 10.451 -0.101 1.00 97.88 185 ARG A C 1
ATOM 1418 O O . ARG A 1 185 ? -2.243 10.608 0.902 1.00 97.88 185 ARG A O 1
ATOM 1425 N N . LYS A 1 186 ? -1.253 11.465 -0.917 1.00 98.19 186 LYS A N 1
ATOM 1426 C CA . LYS A 1 186 ? -1.739 12.837 -0.690 1.00 98.19 186 LYS A CA 1
ATOM 1427 C C . LYS A 1 186 ? -3.261 12.931 -0.782 1.00 98.19 186 LYS A C 1
ATOM 1429 O O . LYS A 1 186 ? -3.853 13.685 -0.022 1.00 98.19 186 LYS A O 1
ATOM 1434 N N . ALA A 1 187 ? -3.886 12.187 -1.695 1.00 98.19 187 ALA A N 1
ATOM 1435 C CA . ALA A 1 187 ? -5.339 12.163 -1.816 1.00 98.19 187 ALA A CA 1
ATOM 1436 C C . ALA A 1 187 ? -6.006 11.516 -0.591 1.00 98.19 187 ALA A C 1
ATOM 1438 O O . ALA A 1 187 ? -7.029 12.023 -0.134 1.00 98.19 187 ALA A O 1
ATOM 1439 N N . MET A 1 188 ? -5.420 10.441 -0.048 1.00 98.25 188 MET A N 1
ATOM 1440 C CA . MET A 1 188 ? -5.954 9.728 1.121 1.00 98.25 188 MET A CA 1
ATOM 1441 C C . MET A 1 188 ? -5.977 10.582 2.397 1.00 98.25 188 MET A C 1
ATOM 1443 O O . MET A 1 188 ? -6.867 10.399 3.213 1.00 98.25 188 MET A O 1
ATOM 1447 N N . LEU A 1 189 ? -5.060 11.545 2.559 1.00 97.19 189 LEU A N 1
ATOM 1448 C CA . LEU A 1 189 ? -5.017 12.417 3.747 1.00 97.19 189 LEU A CA 1
ATOM 1449 C C . LEU A 1 189 ? -6.233 13.349 3.887 1.00 97.19 189 LEU A C 1
ATOM 1451 O O . LEU A 1 189 ? -6.526 13.811 4.984 1.00 97.19 189 LEU A O 1
ATOM 1455 N N . GLU A 1 190 ? -6.922 13.644 2.785 1.00 95.19 190 GLU A N 1
ATOM 1456 C CA . GLU A 1 190 ? -8.039 14.601 2.730 1.00 95.19 190 GLU A CA 1
ATOM 1457 C C . GLU A 1 190 ? -9.410 13.902 2.720 1.00 95.19 190 GLU A C 1
ATOM 1459 O O . GLU A 1 190 ? -10.438 14.512 2.410 1.00 95.19 190 GLU A O 1
ATOM 1464 N N . SER A 1 191 ? -9.434 12.597 2.991 1.00 97.88 191 SER A N 1
ATOM 1465 C CA . SER A 1 191 ? -10.630 11.767 2.934 1.00 97.88 191 SER A CA 1
ATOM 1466 C C . SER A 1 191 ? -10.649 10.759 4.075 1.00 97.88 191 SER A C 1
ATOM 1468 O O . SER A 1 191 ? -9.620 10.460 4.670 1.00 97.88 191 SER A O 1
ATOM 1470 N N . ARG A 1 192 ? -11.837 10.242 4.381 1.00 97.88 192 ARG A N 1
ATOM 1471 C CA . ARG A 1 192 ? -12.031 9.132 5.320 1.00 97.88 192 ARG A CA 1
ATOM 1472 C C . ARG A 1 192 ? -12.386 7.870 4.549 1.00 97.88 192 ARG A C 1
ATOM 1474 O O . ARG A 1 192 ? -13.165 7.921 3.589 1.00 97.88 192 ARG A O 1
ATOM 1481 N N . LEU A 1 193 ? -11.827 6.751 4.979 1.00 98.56 193 LEU A N 1
ATOM 1482 C CA . LEU A 1 193 ? -12.094 5.437 4.417 1.00 98.56 193 LEU A CA 1
ATOM 1483 C C . LEU A 1 193 ? -13.334 4.844 5.085 1.00 98.56 193 LEU A C 1
ATOM 1485 O O . LEU A 1 193 ? -13.398 4.750 6.307 1.00 98.56 193 LEU A O 1
ATOM 1489 N N . ILE A 1 194 ? -14.296 4.389 4.288 1.00 98.31 194 ILE A N 1
ATOM 1490 C CA . ILE A 1 194 ? -15.467 3.651 4.759 1.00 98.31 194 ILE A CA 1
ATOM 1491 C C . ILE A 1 194 ? -15.293 2.175 4.404 1.00 98.31 194 ILE A C 1
ATOM 1493 O O . ILE A 1 194 ? -15.218 1.802 3.229 1.00 98.31 194 ILE A O 1
ATOM 1497 N N . LEU A 1 195 ? -15.231 1.331 5.433 1.00 97.88 195 LEU A N 1
ATOM 1498 C CA . LEU A 1 195 ? -14.946 -0.096 5.308 1.00 97.88 195 LEU A CA 1
ATOM 1499 C C . LEU A 1 195 ? -15.826 -0.902 6.268 1.00 97.88 195 LEU A C 1
ATOM 1501 O O . LEU A 1 195 ? -15.985 -0.540 7.431 1.00 97.88 195 LEU A O 1
ATOM 1505 N N . SER A 1 196 ? -16.394 -2.012 5.795 1.00 96.94 196 SER A N 1
ATOM 1506 C CA . SER A 1 196 ? -17.168 -2.917 6.653 1.00 96.94 196 SER A CA 1
ATOM 1507 C C . SER A 1 196 ? -16.224 -3.728 7.537 1.00 96.94 196 SER A C 1
ATOM 1509 O O . SER A 1 196 ? -15.551 -4.586 6.995 1.00 96.94 196 SER A O 1
ATOM 1511 N N . VAL A 1 197 ? -16.189 -3.535 8.855 1.00 95.62 197 VAL A N 1
ATOM 1512 C CA . VAL A 1 197 ? -15.334 -4.276 9.810 1.00 95.62 197 VAL A CA 1
ATOM 1513 C C . VAL A 1 197 ? -16.189 -4.742 10.990 1.00 95.62 197 VAL A C 1
ATOM 1515 O O . VAL A 1 197 ? -16.886 -3.935 11.611 1.00 95.62 197 VAL A O 1
ATOM 1518 N N . GLY A 1 198 ? -16.180 -6.041 11.290 1.00 92.88 198 GLY A N 1
ATOM 1519 C CA . GLY A 1 198 ? -17.056 -6.646 12.297 1.00 92.88 198 GLY A CA 1
ATOM 1520 C C . GLY A 1 198 ? -18.532 -6.627 11.893 1.00 92.88 198 GLY A C 1
ATOM 1521 O O . GLY A 1 198 ? -19.409 -6.517 12.744 1.00 92.88 198 GLY A O 1
ATOM 1522 N N . GLY A 1 199 ? -18.814 -6.652 10.587 1.00 92.69 199 GLY A N 1
ATOM 1523 C CA . GLY A 1 199 ? -20.173 -6.573 10.036 1.00 92.69 199 GLY A CA 1
ATOM 1524 C C . GLY A 1 199 ? -20.811 -5.175 10.029 1.00 92.69 199 GLY A C 1
ATOM 1525 O O . GLY A 1 199 ? -21.958 -5.051 9.605 1.00 92.69 199 GLY A O 1
ATOM 1526 N N . LEU A 1 200 ? -20.094 -4.128 10.456 1.00 94.62 200 LEU A N 1
ATOM 1527 C CA . LEU A 1 200 ? -20.566 -2.737 10.455 1.00 94.62 200 LEU A CA 1
ATOM 1528 C C . LEU A 1 200 ? -19.689 -1.858 9.563 1.00 94.62 200 LEU A C 1
ATOM 1530 O O . LEU A 1 200 ? -18.476 -2.041 9.512 1.00 94.62 200 LEU A O 1
ATOM 1534 N N . LEU A 1 201 ? -20.286 -0.871 8.892 1.00 96.06 201 LEU A N 1
ATOM 1535 C CA . LEU A 1 201 ? -19.525 0.156 8.178 1.00 96.06 201 LEU A CA 1
ATOM 1536 C C . LEU A 1 201 ? -18.856 1.086 9.189 1.00 96.06 201 LEU A C 1
ATOM 1538 O O . LEU A 1 201 ? -19.538 1.712 10.001 1.00 96.06 201 LEU A O 1
ATOM 1542 N N . ARG A 1 202 ? -17.527 1.173 9.121 1.00 95.56 202 ARG A N 1
ATOM 1543 C CA . ARG A 1 202 ? -16.716 2.024 9.988 1.00 95.56 202 ARG A CA 1
ATOM 1544 C C . ARG A 1 202 ? -15.919 3.037 9.176 1.00 95.56 202 ARG A C 1
ATOM 1546 O O . ARG A 1 202 ? -15.517 2.750 8.049 1.00 95.56 202 ARG A O 1
ATOM 1553 N N . SER A 1 203 ? -15.715 4.214 9.761 1.00 96.62 203 SER A N 1
ATOM 1554 C CA . SER A 1 203 ? -14.941 5.313 9.186 1.00 96.62 203 SER A CA 1
ATOM 1555 C C . SER A 1 203 ? -13.553 5.399 9.813 1.00 96.62 203 SER A C 1
ATOM 1557 O O . SER A 1 203 ? -13.454 5.641 11.019 1.00 96.62 203 SER A O 1
ATOM 1559 N N . PHE A 1 204 ? -12.526 5.288 8.973 1.00 97.31 204 PHE A N 1
ATOM 1560 C CA . PHE A 1 204 ? -11.101 5.403 9.296 1.00 97.31 204 PHE A CA 1
ATOM 1561 C C . PHE A 1 204 ? -10.469 6.650 8.681 1.00 97.31 204 PHE A C 1
ATOM 1563 O O . PHE A 1 204 ? -10.991 7.121 7.641 1.00 97.31 204 PHE A O 1
#

Nearest PDB structures (foldseek):
  3jbx-assembly1_A  TM=9.924E-01  e=3.691E-35  Danio rerio
  6dbo-assembly1_A  TM=9.865E-01  e=3.428E-34  Escherichia coli K-12
  6dbu-assembly1_A  TM=9.773E-01  e=3.647E-34  Escherichia coli K-12
  6dbv-assembly1_C  TM=9.553E-01  e=3.880E-34  Escherichia coli K-12
  6oes-assembly1_A  TM=9.854E-01  e=1.390E-31  Mus musculus

Solvent-accessible surface area (backbone atoms only — not comparable to full-atom values): 11715 Å² total; per-residue (Å²): 135,58,72,70,58,53,66,57,59,51,48,72,76,35,42,28,54,70,77,60,51,49,56,59,71,50,68,100,51,80,85,72,43,66,55,43,85,40,64,31,62,76,79,66,63,90,45,90,90,48,77,77,72,56,54,59,36,41,21,49,54,64,70,38,42,50,51,37,56,52,56,75,38,37,66,54,45,54,49,22,35,56,76,69,70,48,58,78,88,74,62,38,47,49,37,44,75,43,71,48,75,50,74,49,70,43,72,85,39,79,72,73,90,74,96,61,75,74,54,55,45,19,30,34,42,34,31,38,27,77,44,34,32,30,36,31,54,94,92,53,91,66,67,47,76,38,38,66,55,88,56,83,84,42,72,88,57,54,41,82,38,36,42,32,33,37,52,82,83,42,58,68,64,51,48,63,48,44,43,62,57,54,49,52,53,60,29,53,76,76,34,32,42,40,37,69,53,92,90,38,71,27,36,60

InterPro domains:
  IPR024627 V(D)J recombination-activating protein 1 [PTHR11539] (1-204)
  IPR058552 V(D)J recombination-activating protein 1, DNA-binding domain [PF26024] (1-20)
  IPR058553 V(D)J recombination-activating protein 1, pre-RNase H domain [PF26025] (21-93)
  IPR058554 V(D)J recombination-activating protein 1, RNase H domain [PF26100] (97-204)

pLDDT: mean 94.68, std 6.11, range [66.12, 98.75]

Secondary structure (DSSP, 8-state):
--HHHHHHHGGGGSTTSS-EEEESPPTTS---S---SEETTTT----TTS------EEE--HHHHHHHHHHHTHHHHHHHHHHTT--TTT-SS-EEEEEEEEEEEE---PPPPSS-----S-EEEEEEEEEEEEE--TT-SSPEEEEE-S-TTSGGG-EEEEEEE--TT-HHHHHHHHHHHHHHHHHHTTSEEEEEETTEEEE-

Foldseek 3Di:
DDPVVVVVVCVCLFQQNFDWAKVPHFPPDDRRRRDGKDWLLVPPDCDPVDDHPQKGKIFDQPVSLVQSLVQVCLVLLVQLCVVVVHDPVQQQEQKDWDKDKDKDKDAQQDDDDDPDDDFHRIKMWIWMFGAWIWGDGPPDPDTGTSDGDPCPPDPVRTGTGMMMRDDPPPPVSVCSSCVSVVSSVVRRVVIWMFGQGPNDTHTD

Sequence (204 aa):
QPLHTLRSAEKELLPGFHQFEWQPALKNVSSSWDVGIINGLSGWTSSVDDVPADTIARRFRYDVALVSALKDLEEDIMEGLRQRGLDDSTCTSGFTVVVKESCDGMGDVSEKHGSGPVVPEKAVRFSFTVMSISVRADGEEDAVTIFQEQKPNSELSCRPLCLMFVDESDHETLTAILGPVVAERKAMLESRLILSVGGLLRSF

Radius of gyration: 19.33 Å; Cα contacts (8 Å, |Δi|>4): 353; chains: 1; bounding box: 46×44×56 Å

Organism: NCBI:txid322110

Mean predicted aligned error: 4.1 Å